Protein AF-T1C5Z5-F1 (afdb_monomer)

Radius of gyration: 18.73 Å; Cα contacts (8 Å, |Δi|>4): 364; chains: 1; bounding box: 39×45×53 Å

Organism: NCBI:txid410659

Secondary structure (DSSP, 8-state):
-HHHHHHTTPPEEE----STT-HHHHHHHHHT-HHHHHHH-S--SS-----EEEEE-TT----HHHHHHH-TTEEEEEPPPPTT--TTT-TT--SS-SS-----SHHHHHHHHHHHHHHHHHHHHH-S-EEEE-----BTTB--SSSS-HHHHHHHHHHHTT--EEEEGGG-HHHHHHHHHHTT---GGGSHHHHHTSTTHHHHHHHHHHTT-----HHHHHHHHHHH--S--

Mean predicted aligned error: 4.95 Å

InterPro domains:
  IPR041160 SLOG cluster2 [PF18163] (1-230)

pLDDT: mean 90.47, std 9.9, range [42.16, 98.12]

Solvent-accessible surface area (backbone atoms only — not comparable to full-atom values): 13328 Å² total; per-residue (Å²): 109,71,66,60,42,48,34,71,70,46,68,46,74,51,76,60,58,61,52,94,91,27,66,48,47,55,52,38,53,49,76,69,33,65,67,42,52,61,69,53,44,82,82,75,93,62,78,79,66,58,43,32,39,32,51,41,27,23,71,63,78,78,54,73,71,46,56,62,69,39,42,78,44,44,41,80,44,76,37,68,54,45,88,94,55,42,48,91,81,40,76,75,44,48,79,76,63,92,63,84,72,63,68,84,44,47,70,38,27,42,50,41,17,48,9,46,46,54,37,46,52,51,45,40,73,72,47,81,58,46,80,39,66,22,44,59,70,46,46,97,95,42,71,58,66,46,93,53,34,63,53,48,53,47,52,50,45,21,53,75,61,73,31,57,70,47,70,40,39,90,65,32,47,24,19,26,52,53,52,36,22,21,73,61,46,88,52,68,82,47,30,56,74,52,52,55,76,38,87,55,35,64,55,32,54,47,55,32,56,79,65,74,42,93,78,83,52,35,57,57,50,39,52,53,36,33,72,67,43,82,84,90,129

Nearest PDB structures (foldseek):
  8vr2-assembly1_C  TM=3.346E-01  e=1.387E+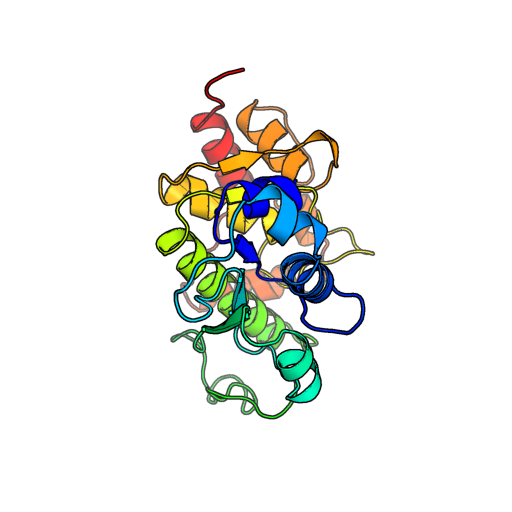00  Psychrobacter cryohalolentis K5
  3dnf-assembly1_A  TM=1.809E-01  e=6.637E-01  Aquifex aeolicus

Structure (mmCIF, N/CA/C/O backbone):
data_AF-T1C5Z5-F1
#
_entry.id   AF-T1C5Z5-F1
#
loop_
_atom_site.group_PDB
_atom_site.id
_atom_site.type_symbol
_atom_site.label_atom_id
_atom_site.label_alt_id
_atom_site.label_comp_id
_atom_site.label_asym_id
_atom_site.label_entity_id
_atom_site.label_seq_id
_atom_site.pdbx_PDB_ins_code
_atom_site.Cartn_x
_atom_site.Cartn_y
_atom_site.Cartn_z
_atom_site.occupancy
_atom_site.B_iso_or_equiv
_atom_site.auth_seq_id
_atom_site.auth_comp_id
_atom_site.auth_asym_id
_atom_site.auth_atom_id
_atom_site.pdbx_PDB_model_num
ATOM 1 N N . MET A 1 1 ? -3.197 2.356 19.291 1.00 88.44 1 MET A N 1
ATOM 2 C CA . MET A 1 1 ? -4.319 2.464 18.336 1.00 88.44 1 MET A CA 1
ATOM 3 C C . MET A 1 1 ? -5.035 1.131 18.163 1.00 88.44 1 MET A C 1
ATOM 5 O O . MET A 1 1 ? -6.141 1.025 18.664 1.00 88.44 1 MET A O 1
ATOM 9 N N . SER A 1 2 ? -4.409 0.111 17.561 1.00 90.81 2 SER A N 1
ATOM 10 C CA . SER A 1 2 ? -5.051 -1.179 17.237 1.00 90.81 2 SER A CA 1
ATOM 11 C C . SER A 1 2 ? -5.779 -1.828 18.421 1.00 90.81 2 SER A C 1
ATOM 13 O O . SER A 1 2 ? -6.918 -2.241 18.270 1.00 90.81 2 SER A O 1
ATOM 15 N N . ARG A 1 3 ? -5.185 -1.803 19.625 1.00 90.44 3 ARG A N 1
ATOM 16 C CA . ARG A 1 3 ? -5.829 -2.276 20.866 1.00 90.44 3 ARG A CA 1
ATOM 17 C C . ARG A 1 3 ? -7.180 -1.605 21.131 1.00 90.44 3 ARG A C 1
ATOM 19 O O . ARG A 1 3 ? -8.151 -2.291 21.398 1.00 90.44 3 ARG A O 1
ATOM 26 N N . TYR A 1 4 ? -7.244 -0.278 21.051 1.00 90.06 4 TYR A N 1
ATOM 27 C CA . TYR A 1 4 ? -8.475 0.465 21.330 1.00 90.06 4 TYR A CA 1
ATOM 28 C C . TYR A 1 4 ? -9.556 0.201 20.280 1.00 90.06 4 TYR A C 1
ATOM 30 O O . TYR A 1 4 ? -10.725 0.119 20.632 1.00 90.06 4 TYR A O 1
ATOM 38 N N . LEU A 1 5 ? -9.167 0.008 19.014 1.00 90.88 5 LEU A N 1
ATOM 39 C CA . LEU A 1 5 ? -10.101 -0.389 17.958 1.00 90.88 5 LEU A CA 1
ATOM 40 C C . LEU A 1 5 ? -10.684 -1.786 18.236 1.00 90.88 5 LEU A C 1
ATOM 42 O O . LEU A 1 5 ? -11.894 -1.965 18.167 1.00 90.88 5 LEU A O 1
ATOM 46 N N . LEU A 1 6 ? -9.843 -2.745 18.635 1.00 89.12 6 LEU A N 1
ATOM 47 C CA . LEU A 1 6 ? -10.283 -4.097 18.999 1.00 89.12 6 LEU A CA 1
ATOM 48 C C . LEU A 1 6 ? -11.188 -4.115 20.237 1.00 89.12 6 LEU A C 1
ATOM 50 O O . LEU A 1 6 ? -12.176 -4.848 20.265 1.00 89.12 6 LEU A O 1
ATOM 54 N N . VAL A 1 7 ? -10.880 -3.299 21.249 1.00 87.88 7 VAL A N 1
ATOM 55 C CA . VAL A 1 7 ? -11.734 -3.121 22.438 1.00 87.88 7 VAL A CA 1
ATOM 56 C C . VAL A 1 7 ? -13.088 -2.523 22.051 1.00 87.88 7 VAL A C 1
ATOM 58 O O . VAL A 1 7 ? -14.111 -2.956 22.568 1.00 87.88 7 VAL A O 1
ATOM 61 N N . ALA A 1 8 ? -13.117 -1.601 21.085 1.00 87.94 8 ALA A N 1
ATOM 62 C CA . ALA A 1 8 ? -14.349 -1.045 20.527 1.00 87.94 8 ALA A CA 1
ATOM 63 C C . ALA A 1 8 ? -15.123 -2.021 19.611 1.00 87.94 8 ALA A C 1
ATOM 65 O O . ALA A 1 8 ? -16.121 -1.628 19.014 1.00 87.94 8 ALA A O 1
ATOM 66 N N . GLY A 1 9 ? -14.671 -3.274 19.469 1.00 86.94 9 GLY A N 1
ATOM 67 C CA . GLY A 1 9 ? -15.321 -4.293 18.639 1.00 86.94 9 GLY A CA 1
ATOM 68 C C . GLY A 1 9 ? -15.092 -4.122 17.134 1.00 86.94 9 GLY A C 1
ATOM 69 O O . GLY A 1 9 ? -15.807 -4.718 16.332 1.00 86.94 9 GLY A O 1
ATOM 70 N N . ILE A 1 10 ? -14.112 -3.309 16.727 1.00 90.75 10 ILE A N 1
ATOM 71 C CA . ILE A 1 10 ? -13.798 -3.083 15.314 1.00 90.75 10 ILE A CA 1
ATOM 72 C C . ILE A 1 10 ? -12.949 -4.239 14.786 1.00 90.75 10 ILE A C 1
ATOM 74 O O . ILE A 1 10 ? -11.868 -4.519 15.306 1.00 90.75 10 ILE A O 1
ATOM 78 N N . ARG A 1 11 ? -13.408 -4.850 13.689 1.00 92.50 11 ARG A N 1
ATOM 79 C CA . ARG A 1 11 ? -12.633 -5.821 12.910 1.00 92.50 11 ARG A CA 1
ATOM 80 C C . ARG A 1 11 ? -11.505 -5.109 12.163 1.00 92.50 11 ARG A C 1
ATOM 82 O O . ARG A 1 11 ? -11.743 -4.127 11.459 1.00 92.50 11 ARG A O 1
ATOM 89 N N . LEU A 1 12 ? -10.278 -5.598 12.307 1.00 94.69 12 LEU A N 1
ATOM 90 C CA . LEU A 1 12 ? -9.100 -5.018 11.670 1.00 94.69 12 LEU A CA 1
ATOM 91 C C . LEU A 1 12 ? -8.791 -5.691 10.334 1.00 94.69 12 LEU A C 1
ATOM 93 O O . LEU A 1 12 ? -9.066 -6.870 10.131 1.00 94.69 12 LEU A O 1
ATOM 97 N N . ALA A 1 13 ? -8.141 -4.949 9.442 1.00 93.75 13 ALA A N 1
ATOM 98 C CA . ALA A 1 13 ? -7.554 -5.481 8.223 1.00 93.75 13 ALA A CA 1
ATOM 99 C C . ALA A 1 13 ? -6.106 -5.011 8.067 1.00 93.75 13 ALA A C 1
ATOM 101 O O . ALA A 1 13 ? -5.807 -3.843 8.329 1.00 93.75 13 ALA A O 1
ATOM 102 N N . TYR A 1 14 ? -5.206 -5.903 7.643 1.00 89.38 14 TYR A N 1
ATOM 103 C CA . TYR A 1 14 ? -3.785 -5.584 7.496 1.00 89.38 14 TYR A CA 1
ATOM 104 C C . TYR A 1 14 ? -3.085 -6.426 6.412 1.00 89.38 14 TYR A C 1
ATOM 106 O O . TYR A 1 14 ? -3.055 -7.654 6.484 1.00 89.38 14 TYR A O 1
ATOM 114 N N . GLY A 1 15 ? -2.489 -5.764 5.414 1.00 77.69 15 GLY A N 1
ATOM 115 C CA . GLY A 1 15 ? -1.768 -6.391 4.292 1.00 77.69 15 GLY A CA 1
ATOM 116 C C . GLY A 1 15 ? -0.245 -6.363 4.454 1.00 77.69 15 GLY A C 1
ATOM 117 O O . GLY A 1 15 ? 0.448 -5.787 3.619 1.00 77.69 15 GLY A O 1
ATOM 118 N N . GLY A 1 16 ? 0.282 -6.909 5.553 1.00 76.88 16 GLY A N 1
ATOM 119 C CA . GLY A 1 16 ? 1.725 -6.957 5.820 1.00 76.88 16 GLY A CA 1
ATOM 120 C C . GLY A 1 16 ? 2.298 -8.373 5.869 1.00 76.88 16 GLY A C 1
ATOM 121 O O . GLY A 1 16 ? 1.565 -9.355 5.920 1.00 76.88 16 GLY A O 1
ATOM 122 N N . HIS A 1 17 ? 3.630 -8.466 5.893 1.00 74.81 17 HIS A N 1
ATOM 123 C CA . HIS A 1 17 ? 4.364 -9.735 5.910 1.00 74.81 17 HIS A CA 1
ATOM 124 C C . HIS A 1 17 ? 3.982 -10.621 7.107 1.00 74.81 17 HIS A C 1
ATOM 126 O O . HIS A 1 17 ? 3.908 -10.147 8.245 1.00 74.81 17 HIS A O 1
ATOM 132 N N . LEU A 1 18 ? 3.807 -11.920 6.846 1.00 74.31 18 LEU A N 1
ATOM 133 C CA . LEU A 1 18 ? 3.441 -12.930 7.847 1.00 74.31 18 LEU A CA 1
ATOM 134 C C . LEU A 1 18 ? 4.637 -13.538 8.601 1.00 74.31 18 LEU A C 1
ATOM 136 O O . LEU A 1 18 ? 4.455 -14.386 9.470 1.00 74.31 18 LEU A O 1
ATOM 140 N N . THR A 1 19 ? 5.861 -13.109 8.289 1.00 66.12 19 T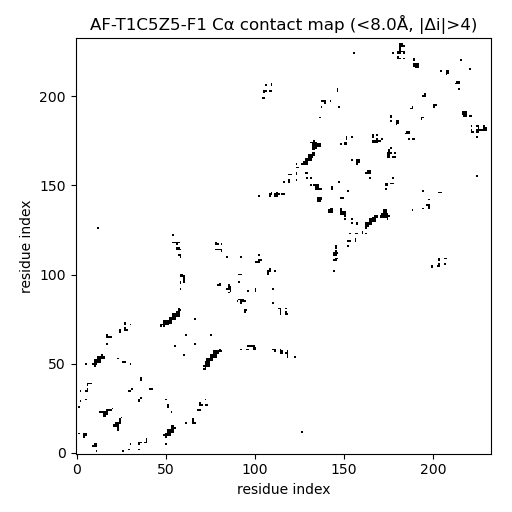HR A N 1
ATOM 141 C CA . THR A 1 19 ? 7.091 -13.671 8.858 1.00 66.12 19 THR A CA 1
ATOM 142 C C . THR A 1 19 ? 7.242 -13.387 10.354 1.00 66.12 19 THR A C 1
ATOM 144 O O . THR A 1 19 ? 6.665 -12.446 10.909 1.00 66.12 19 THR A O 1
ATOM 147 N N . ALA A 1 20 ? 8.072 -14.190 11.030 1.00 61.03 20 ALA A N 1
ATOM 148 C CA . ALA A 1 20 ? 8.396 -14.007 12.442 1.00 61.03 20 ALA A CA 1
ATOM 149 C C . ALA A 1 20 ? 8.890 -12.577 12.745 1.00 61.03 20 ALA A C 1
ATOM 151 O O . ALA A 1 20 ? 9.859 -12.105 12.161 1.00 61.03 20 ALA A O 1
ATOM 152 N N . GLY A 1 21 ? 8.223 -11.894 13.683 1.00 65.75 21 GLY A N 1
ATOM 153 C CA . GLY A 1 21 ? 8.531 -10.507 14.057 1.00 65.75 21 GLY A CA 1
ATOM 154 C C . GLY A 1 21 ? 7.777 -9.443 13.249 1.00 65.75 21 GLY A C 1
ATOM 155 O O . GLY A 1 21 ? 7.803 -8.269 13.632 1.00 65.75 21 GLY A O 1
ATOM 156 N N . GLY A 1 22 ? 7.062 -9.851 12.194 1.00 80.81 22 GLY A N 1
ATOM 157 C CA . GLY A 1 22 ? 6.173 -8.999 11.412 1.00 80.81 22 GLY A CA 1
ATOM 158 C C . GLY A 1 22 ? 5.016 -8.431 12.235 1.00 80.81 22 GLY A C 1
ATOM 159 O O . GLY A 1 22 ? 4.586 -8.994 13.245 1.00 80.81 22 GLY A O 1
ATOM 160 N N . TYR A 1 23 ? 4.495 -7.284 11.800 1.00 85.69 23 TYR A N 1
ATOM 161 C CA . TYR A 1 23 ? 3.409 -6.608 12.508 1.00 85.69 23 TYR A CA 1
ATOM 162 C C . TYR A 1 23 ? 2.094 -7.404 12.467 1.00 85.69 23 TYR A C 1
ATOM 164 O O . TYR A 1 23 ? 1.335 -7.344 13.429 1.00 85.69 23 TYR A O 1
ATOM 172 N N . THR A 1 24 ? 1.857 -8.210 11.422 1.00 88.38 24 THR A N 1
ATOM 173 C CA . THR A 1 24 ? 0.667 -9.073 11.328 1.00 88.38 24 THR A CA 1
ATOM 174 C C . THR A 1 24 ? 0.590 -10.060 12.492 1.00 88.38 24 THR A C 1
ATOM 176 O O . THR A 1 24 ? -0.462 -10.195 13.109 1.00 88.38 24 THR A O 1
ATOM 179 N N . LEU A 1 25 ? 1.717 -10.676 12.867 1.00 88.12 25 LEU A N 1
ATOM 180 C CA . LEU A 1 25 ? 1.774 -11.549 14.042 1.00 88.12 25 LEU A CA 1
ATOM 181 C C . LEU A 1 25 ? 1.530 -10.778 15.338 1.00 88.12 25 LEU A C 1
ATOM 183 O O . LEU A 1 25 ? 0.791 -11.254 16.184 1.00 88.12 25 LEU A O 1
ATOM 187 N N . ARG A 1 26 ? 2.066 -9.558 15.476 1.00 90.06 26 ARG A N 1
ATOM 188 C CA . ARG A 1 26 ? 1.799 -8.722 16.661 1.00 90.06 26 ARG A CA 1
ATOM 189 C C . ARG A 1 26 ? 0.319 -8.363 16.794 1.00 90.06 26 ARG A C 1
ATOM 191 O O . ARG A 1 26 ? -0.174 -8.258 17.911 1.00 90.06 26 ARG A O 1
ATOM 198 N N . LEU A 1 27 ? -0.381 -8.155 15.677 1.00 91.31 27 LEU A N 1
ATOM 199 C CA . LEU A 1 27 ? -1.832 -7.961 15.680 1.00 91.31 27 LEU A CA 1
ATOM 200 C C . LEU A 1 27 ? -2.560 -9.249 16.069 1.00 91.31 27 LEU A C 1
ATOM 202 O O . LEU A 1 27 ? -3.460 -9.184 16.895 1.00 91.31 27 LEU A O 1
ATOM 206 N N . ALA A 1 28 ? -2.150 -10.400 15.531 1.00 91.06 28 ALA A N 1
ATOM 207 C CA . ALA A 1 28 ? -2.721 -11.695 15.895 1.00 91.06 28 ALA A CA 1
ATOM 208 C C . ALA A 1 28 ? -2.518 -12.027 17.387 1.00 91.06 28 ALA A C 1
ATOM 210 O O . ALA A 1 28 ? -3.449 -12.484 18.044 1.00 91.06 28 ALA A O 1
ATOM 211 N N . ASP A 1 29 ? -1.337 -11.739 17.938 1.00 89.81 29 ASP A N 1
ATOM 212 C CA . ASP A 1 29 ? -1.039 -11.892 19.365 1.00 89.81 29 ASP A CA 1
ATOM 213 C C . ASP A 1 29 ? -1.910 -10.953 20.214 1.00 89.81 29 ASP A C 1
ATOM 215 O O . ASP A 1 29 ? -2.418 -11.353 21.259 1.00 89.81 29 ASP A O 1
ATOM 219 N N . LEU A 1 30 ? -2.145 -9.722 19.743 1.00 90.31 30 LEU A N 1
ATOM 220 C CA . LEU A 1 30 ? -2.994 -8.745 20.427 1.00 90.31 30 LEU A CA 1
ATOM 221 C C . LEU A 1 30 ? -4.464 -9.187 20.514 1.00 90.31 30 LEU A C 1
ATOM 223 O O . LEU A 1 30 ? -5.124 -8.840 21.487 1.00 90.31 30 LEU A O 1
ATOM 227 N N . LEU A 1 31 ? -4.974 -9.957 19.546 1.00 88.06 31 LEU A N 1
ATOM 228 C CA . LEU A 1 31 ? -6.333 -10.523 19.612 1.00 88.06 31 LEU A CA 1
ATOM 229 C C . LEU A 1 31 ? -6.508 -11.504 20.776 1.00 88.06 31 LEU A C 1
ATOM 231 O O . LEU A 1 31 ? -7.623 -11.709 21.234 1.00 88.06 31 LEU A O 1
ATOM 235 N N . ARG A 1 32 ? -5.412 -12.119 21.233 1.00 84.44 32 ARG A N 1
ATOM 236 C CA . ARG A 1 32 ? -5.397 -13.106 22.321 1.00 84.44 32 ARG A CA 1
ATOM 237 C C . ARG A 1 32 ? -4.903 -12.513 23.641 1.00 84.44 32 ARG A C 1
ATOM 239 O O . ARG A 1 32 ? -4.676 -13.252 24.594 1.00 84.44 32 ARG A O 1
ATOM 246 N N . ASP A 1 33 ? -4.670 -11.201 23.682 1.00 86.50 33 ASP A N 1
ATOM 247 C CA . ASP A 1 33 ? -4.273 -10.487 24.893 1.00 86.50 33 ASP A CA 1
ATOM 248 C C . ASP A 1 33 ? -5.480 -10.454 25.854 1.00 86.50 33 ASP A C 1
ATOM 250 O O . ASP A 1 33 ? -6.492 -9.829 25.518 1.00 86.50 33 ASP A O 1
ATOM 254 N N . PRO A 1 34 ? -5.401 -11.070 27.052 1.00 80.88 34 PRO A N 1
ATOM 255 C CA . PRO A 1 34 ? -6.519 -11.112 27.998 1.00 80.88 34 PRO A CA 1
ATOM 256 C C . PRO A 1 34 ? -7.028 -9.724 28.398 1.00 80.88 34 PRO A C 1
ATOM 258 O O . PRO A 1 34 ? -8.186 -9.570 28.776 1.00 80.88 34 PRO A O 1
ATOM 261 N N . ILE A 1 35 ? -6.183 -8.690 28.290 1.00 82.69 35 ILE A N 1
ATOM 262 C CA . ILE A 1 35 ? -6.583 -7.303 28.545 1.00 82.69 35 ILE A CA 1
ATOM 263 C C . ILE A 1 35 ? -7.601 -6.834 27.499 1.00 82.69 35 ILE A C 1
ATOM 265 O O . ILE A 1 35 ? -8.520 -6.091 27.836 1.00 82.69 35 ILE A O 1
ATOM 269 N N . VAL A 1 36 ? -7.461 -7.245 26.234 1.00 80.62 36 VAL A N 1
ATOM 270 C CA . VAL A 1 36 ? -8.417 -6.888 25.174 1.00 80.62 36 VAL A CA 1
ATOM 271 C C . VAL A 1 36 ? -9.776 -7.524 25.450 1.00 80.62 36 VAL A C 1
ATOM 273 O O . VAL A 1 36 ? -10.785 -6.824 25.378 1.00 80.62 36 VAL A O 1
ATOM 276 N N . GLU A 1 37 ? -9.799 -8.801 25.837 1.00 75.81 37 GLU A N 1
ATOM 277 C CA . GLU A 1 37 ? -11.030 -9.499 26.228 1.00 75.81 37 GLU A CA 1
ATOM 278 C C . GLU A 1 37 ? -11.670 -8.861 27.467 1.00 75.81 37 GLU A C 1
ATOM 280 O O . GLU A 1 37 ? -12.852 -8.525 27.452 1.00 75.81 37 GLU A O 1
ATOM 285 N N . GLN A 1 38 ? -10.883 -8.607 28.516 1.00 79.12 38 GLN A N 1
ATOM 286 C CA . GLN A 1 38 ? -11.367 -7.990 29.751 1.00 79.12 38 GLN A CA 1
ATOM 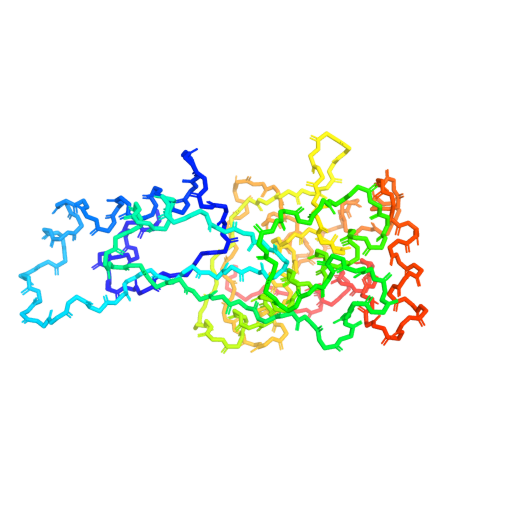287 C C . GLN A 1 38 ? -11.984 -6.605 29.506 1.00 79.12 38 GLN A C 1
ATOM 289 O O . GLN A 1 38 ? -13.027 -6.283 30.074 1.00 79.12 38 GLN A O 1
ATOM 294 N N . LEU A 1 39 ? -11.348 -5.778 28.670 1.00 82.38 39 LEU A N 1
ATOM 295 C CA . LEU A 1 39 ? -11.822 -4.425 28.369 1.00 82.38 39 LEU A CA 1
ATOM 296 C C . LEU A 1 39 ? -13.061 -4.403 27.464 1.00 82.38 39 LEU A C 1
ATOM 298 O O . LEU A 1 39 ? -13.801 -3.422 27.500 1.00 82.38 39 LEU A O 1
ATOM 302 N N . ARG A 1 40 ? -13.305 -5.455 26.671 1.00 75.75 40 ARG A N 1
ATOM 303 C CA . ARG A 1 40 ? -14.505 -5.574 25.826 1.00 75.75 40 ARG A CA 1
ATOM 304 C C . ARG A 1 40 ? -15.773 -5.866 26.646 1.00 75.75 40 ARG A C 1
ATOM 306 O O . ARG A 1 40 ? -16.876 -5.587 26.180 1.00 75.75 40 ARG A O 1
ATOM 313 N N . GLY A 1 41 ? -15.631 -6.376 27.871 1.00 67.62 41 GLY A N 1
ATOM 314 C CA . GLY A 1 41 ? -16.746 -6.889 28.673 1.00 67.62 41 GLY A CA 1
ATOM 315 C C . GLY A 1 41 ? -17.029 -8.368 28.382 1.00 67.62 41 GLY A C 1
ATOM 316 O O . GLY A 1 41 ? -16.286 -8.994 27.634 1.00 67.62 41 GLY A O 1
ATOM 317 N N . ALA A 1 42 ? -18.058 -8.937 29.030 1.00 56.59 42 ALA A N 1
ATOM 318 C CA . ALA A 1 42 ? -18.327 -10.383 29.095 1.00 56.59 42 ALA A CA 1
ATOM 319 C C . ALA A 1 42 ? -18.076 -11.137 27.767 1.00 56.59 42 ALA A C 1
ATOM 321 O O . ALA A 1 42 ? -18.454 -10.634 26.706 1.00 56.59 42 ALA A O 1
ATOM 322 N N . PRO A 1 43 ? -17.478 -12.345 27.818 1.00 55.34 43 PRO A N 1
ATOM 323 C CA . PRO A 1 43 ? -17.105 -13.090 26.621 1.00 55.34 43 PRO A CA 1
ATOM 324 C C . PRO A 1 43 ? -18.322 -13.302 25.721 1.00 55.34 43 PRO A C 1
ATOM 326 O O . PRO A 1 43 ? -19.383 -13.726 26.186 1.00 55.34 43 PRO A O 1
ATOM 329 N N . SER A 1 44 ? -18.168 -13.001 24.429 1.00 52.81 44 SER A N 1
ATOM 330 C CA . SER A 1 44 ? -19.203 -13.296 23.441 1.00 52.81 44 SER A CA 1
ATOM 331 C C . SER A 1 44 ? -19.460 -14.810 23.438 1.00 52.81 44 SER A C 1
ATOM 333 O O . SER A 1 44 ? -18.518 -15.574 23.232 1.00 52.81 44 SER A O 1
ATOM 335 N N . PRO A 1 45 ? -20.704 -15.276 23.657 1.00 50.19 45 PRO A N 1
ATOM 336 C CA . PRO A 1 45 ? -21.035 -16.702 23.648 1.00 50.19 45 PRO A CA 1
ATOM 337 C C . PRO A 1 45 ? -21.071 -17.311 22.233 1.00 50.19 45 PRO A C 1
ATOM 339 O O . PRO A 1 45 ? -21.345 -18.501 22.088 1.00 50.19 45 PRO A O 1
ATOM 342 N N . TYR A 1 46 ? -20.823 -16.517 21.187 1.00 48.66 46 TYR A N 1
ATOM 343 C CA . TYR A 1 46 ? -20.824 -16.971 19.798 1.00 48.66 46 TYR A CA 1
ATOM 344 C C . TYR A 1 46 ? -19.429 -17.401 19.334 1.00 48.66 46 TYR A C 1
ATOM 346 O O . TYR A 1 46 ? -18.418 -16.862 19.778 1.00 48.66 46 TYR A O 1
ATOM 354 N N . GLN A 1 47 ? -19.405 -18.380 18.421 1.00 54.03 47 GLN A N 1
ATOM 355 C CA . GLN A 1 47 ? -18.217 -18.853 17.703 1.00 54.03 47 GLN A CA 1
ATOM 356 C C . GLN A 1 47 ? -17.281 -17.699 17.332 1.00 54.03 47 GLN A C 1
ATOM 358 O O . GLN A 1 47 ? -17.740 -16.652 16.881 1.00 54.03 47 GLN A O 1
ATOM 363 N N . ALA A 1 48 ? -15.978 -17.929 17.499 1.00 61.28 48 ALA A N 1
ATOM 364 C CA . ALA A 1 48 ? -14.908 -16.999 17.169 1.00 61.28 48 ALA A CA 1
ATOM 365 C C . ALA A 1 48 ? -15.036 -16.492 15.719 1.00 61.28 48 ALA A C 1
ATOM 367 O O . ALA A 1 48 ? -14.579 -17.139 14.780 1.00 61.28 48 ALA A O 1
ATOM 368 N N . THR A 1 49 ? -15.686 -15.345 15.525 1.00 72.44 49 THR A N 1
ATOM 369 C CA . THR A 1 49 ? -15.709 -14.653 14.236 1.00 72.44 49 THR A CA 1
ATOM 370 C C . THR A 1 49 ? -14.340 -14.018 14.006 1.00 72.44 49 THR A C 1
ATOM 372 O O . THR A 1 49 ? -13.848 -13.363 14.926 1.00 72.44 49 THR A O 1
ATOM 375 N N . PRO A 1 50 ? -13.725 -14.148 12.817 1.00 82.31 50 PRO A N 1
ATOM 376 C CA . PRO A 1 50 ? -12.416 -13.560 12.550 1.00 82.31 50 PRO A CA 1
ATOM 377 C C . PRO A 1 50 ? -12.395 -12.046 12.803 1.00 82.31 50 PRO A C 1
ATOM 379 O O . PRO A 1 50 ? -13.121 -11.281 12.165 1.00 82.31 50 PRO A O 1
ATOM 382 N N . GLU A 1 51 ? -11.536 -11.604 13.718 1.00 90.19 51 GLU A N 1
ATOM 383 C CA . GLU A 1 51 ? -11.406 -10.206 14.151 1.00 90.19 51 GLU A CA 1
ATOM 384 C C . GLU A 1 51 ? -10.307 -9.452 13.398 1.00 90.19 51 GLU A C 1
ATOM 386 O O . GLU A 1 51 ? -10.273 -8.219 13.396 1.00 90.19 51 GLU A O 1
ATOM 391 N N . LEU A 1 52 ? -9.425 -10.189 12.726 1.00 93.38 52 LEU A N 1
ATOM 392 C CA . LEU A 1 52 ? -8.417 -9.658 11.823 1.00 93.38 52 LEU A CA 1
ATOM 393 C C . LEU A 1 52 ? -8.552 -10.325 10.459 1.00 93.38 52 LEU A C 1
ATOM 395 O O . LEU A 1 52 ? -8.693 -11.538 10.358 1.00 93.38 52 LEU A O 1
ATOM 399 N N . VAL A 1 53 ? -8.455 -9.526 9.406 1.00 94.62 53 VAL A N 1
ATOM 400 C CA . VAL A 1 53 ? -8.319 -9.994 8.029 1.00 94.62 53 VAL A CA 1
ATOM 401 C C . VAL A 1 53 ? -6.932 -9.635 7.535 1.00 94.62 53 VAL A C 1
ATOM 403 O O . VAL A 1 53 ? -6.524 -8.473 7.594 1.00 94.62 53 VAL A O 1
ATOM 406 N N . THR A 1 54 ? -6.197 -10.607 7.015 1.00 93.50 54 THR A N 1
ATOM 407 C CA . THR A 1 54 ? -4.948 -10.355 6.308 1.00 93.50 54 THR A CA 1
ATOM 408 C C . THR A 1 54 ? -5.093 -10.716 4.841 1.00 93.50 54 THR A C 1
ATOM 410 O O . THR A 1 54 ? -5.611 -11.775 4.498 1.00 93.50 54 THR A O 1
ATOM 413 N N . TYR A 1 55 ? -4.677 -9.799 3.971 1.00 94.06 55 TYR A N 1
ATOM 414 C CA . TYR A 1 55 ? -4.744 -9.985 2.527 1.00 94.06 55 TYR A CA 1
ATOM 415 C C . TYR A 1 55 ? -3.360 -10.357 2.021 1.00 94.06 55 TYR A C 1
ATOM 417 O O . TYR A 1 55 ? -2.407 -9.600 2.225 1.00 94.06 55 TYR A O 1
ATOM 425 N N . LEU A 1 56 ? -3.259 -11.501 1.353 1.00 93.19 56 LEU A N 1
ATOM 426 C CA . LEU A 1 56 ? -2.026 -11.967 0.735 1.00 93.19 56 LEU A CA 1
ATOM 427 C C . LEU A 1 56 ? -2.095 -11.653 -0.758 1.00 93.19 56 LEU A C 1
ATOM 429 O O . LEU A 1 56 ? -2.943 -12.221 -1.451 1.00 93.19 56 LEU A O 1
ATOM 433 N N . PRO A 1 57 ? -1.250 -10.742 -1.262 1.00 94.88 57 PRO A N 1
ATOM 434 C CA . PRO A 1 57 ? -1.179 -10.468 -2.687 1.00 94.88 57 PRO A CA 1
ATOM 435 C C . PRO A 1 57 ? -0.556 -11.663 -3.408 1.00 94.88 57 PRO A C 1
ATOM 437 O O . PRO A 1 57 ? 0.417 -12.228 -2.922 1.00 94.88 57 PRO A O 1
ATOM 440 N N . TRP A 1 58 ? -1.022 -12.002 -4.604 1.00 95.94 58 TRP A N 1
ATOM 441 C CA . TRP A 1 58 ? -0.196 -12.795 -5.516 1.00 95.94 58 TRP A CA 1
ATOM 442 C C . TRP A 1 58 ? 1.073 -11.985 -5.893 1.00 95.94 58 TRP A C 1
ATOM 444 O O . TRP A 1 58 ? 0.981 -10.760 -5.987 1.00 95.94 58 TRP A O 1
ATOM 454 N N . PRO A 1 59 ? 2.265 -12.582 -6.089 1.00 94.56 59 PRO A N 1
ATOM 455 C CA . PRO A 1 59 ? 2.627 -13.991 -5.925 1.00 94.56 59 PRO A CA 1
ATOM 456 C C . PRO A 1 59 ? 3.186 -14.318 -4.522 1.00 94.56 59 PRO A C 1
ATOM 458 O O . PRO A 1 59 ? 3.990 -15.236 -4.378 1.00 94.56 59 PRO A O 1
ATOM 461 N N . MET A 1 60 ? 2.828 -13.556 -3.479 1.00 91.19 60 MET A N 1
ATOM 462 C CA . MET A 1 60 ? 3.354 -13.772 -2.128 1.00 91.19 60 MET A CA 1
ATOM 463 C C . MET A 1 60 ? 2.954 -15.144 -1.593 1.00 91.19 60 MET A C 1
ATOM 465 O O . MET A 1 60 ? 1.773 -15.481 -1.509 1.00 91.19 60 MET A O 1
ATOM 469 N N . LEU A 1 61 ? 3.961 -15.893 -1.151 1.00 88.19 61 LEU A N 1
ATOM 470 C CA . LEU A 1 61 ? 3.765 -17.138 -0.431 1.00 88.19 61 LEU A CA 1
ATOM 471 C C . LEU A 1 61 ? 3.644 -16.890 1.066 1.00 88.19 61 LEU A C 1
ATOM 473 O O . LEU A 1 61 ? 4.276 -15.999 1.636 1.00 88.19 61 LEU A O 1
ATOM 477 N N . ALA A 1 62 ? 2.871 -17.751 1.708 1.00 84.81 62 ALA A N 1
ATOM 478 C CA . ALA A 1 62 ? 2.863 -17.896 3.147 1.00 84.81 62 ALA A CA 1
ATOM 479 C C . ALA A 1 62 ? 3.139 -19.352 3.488 1.00 84.81 62 ALA A C 1
ATOM 481 O O . ALA A 1 62 ? 2.570 -20.267 2.890 1.00 84.81 62 ALA A O 1
ATOM 482 N N . SER A 1 63 ? 4.062 -19.570 4.423 1.00 85.75 63 SER A N 1
ATOM 483 C CA . SER A 1 63 ? 4.329 -20.91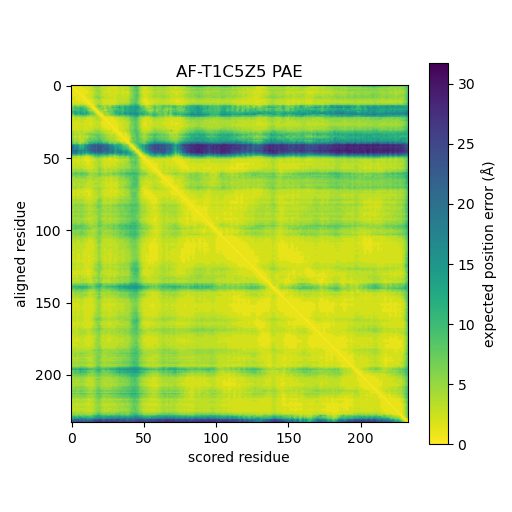9 4.893 1.00 85.75 63 SER A CA 1
ATOM 484 C C . SER A 1 63 ? 3.169 -21.387 5.773 1.00 85.75 63 SER A C 1
ATOM 486 O O . SER A 1 63 ? 2.617 -20.611 6.557 1.00 85.75 63 SER A O 1
ATOM 488 N N . VAL A 1 64 ? 2.862 -22.687 5.724 1.00 86.31 64 VAL A N 1
ATOM 489 C CA . VAL A 1 64 ? 1.876 -23.314 6.626 1.00 86.31 64 VAL A CA 1
ATOM 490 C C . VAL A 1 64 ? 2.191 -22.986 8.089 1.00 86.31 64 VAL A C 1
ATOM 492 O O . VAL A 1 64 ? 1.293 -22.755 8.896 1.00 86.31 64 VAL A O 1
ATOM 495 N N . ARG A 1 65 ? 3.484 -22.917 8.431 1.00 86.56 65 ARG A N 1
ATOM 496 C CA . ARG A 1 65 ? 3.954 -22.553 9.768 1.00 86.56 65 ARG A CA 1
ATOM 497 C C . ARG A 1 65 ? 3.582 -21.118 10.142 1.00 86.56 65 ARG A C 1
ATOM 499 O O . ARG A 1 65 ? 3.174 -20.897 11.278 1.00 86.56 65 ARG A O 1
ATOM 506 N N . ASP A 1 66 ? 3.758 -20.156 9.243 1.00 86.44 66 ASP A N 1
ATOM 507 C CA . ASP A 1 66 ? 3.449 -18.752 9.526 1.00 86.44 66 ASP A CA 1
ATOM 508 C C . ASP A 1 66 ? 1.940 -18.529 9.647 1.00 86.44 66 ASP A C 1
ATOM 510 O O . ASP A 1 66 ? 1.499 -17.853 10.575 1.00 86.44 66 ASP A O 1
ATOM 514 N N . GLU A 1 67 ? 1.139 -19.172 8.796 1.00 88.31 67 GLU A N 1
ATOM 515 C CA . GLU A 1 67 ? -0.324 -19.105 8.887 1.00 88.31 67 GLU A CA 1
ATOM 516 C C . GLU A 1 67 ? -0.860 -19.755 10.162 1.00 88.31 67 GLU A C 1
ATOM 518 O O . GLU A 1 67 ? -1.685 -19.161 10.855 1.00 88.31 67 GLU A O 1
ATOM 523 N N . ALA A 1 68 ? -0.339 -20.924 10.546 1.00 87.81 68 ALA A N 1
ATOM 524 C CA . ALA A 1 68 ? -0.755 -21.600 11.773 1.00 87.81 68 ALA A CA 1
ATOM 525 C C . ALA A 1 68 ? -0.545 -20.733 13.031 1.00 87.81 68 ALA A C 1
ATOM 527 O O . ALA A 1 68 ? -1.287 -20.856 14.006 1.00 87.81 68 ALA A O 1
ATOM 528 N N . ARG A 1 69 ? 0.435 -19.818 13.019 1.00 88.88 69 ARG A N 1
ATOM 529 C CA . ARG A 1 69 ? 0.695 -18.901 14.142 1.00 88.88 69 ARG A CA 1
ATOM 530 C C . ARG A 1 69 ? -0.365 -17.811 14.288 1.00 88.88 69 ARG A C 1
ATOM 532 O O . ARG A 1 69 ? -0.549 -17.323 15.404 1.00 88.88 69 ARG A O 1
ATOM 539 N N . LEU A 1 70 ? -1.072 -17.451 13.215 1.00 89.31 70 LEU A N 1
ATOM 540 C CA . LEU A 1 70 ? -2.115 -16.416 13.229 1.00 89.31 70 LEU A CA 1
ATOM 541 C C . LEU A 1 70 ? -3.351 -16.845 14.027 1.00 89.31 70 LEU A C 1
ATOM 543 O O . LEU A 1 70 ? -3.965 -16.023 14.708 1.00 89.31 70 LEU A O 1
ATOM 547 N N . GLY A 1 71 ? -3.629 -18.150 14.07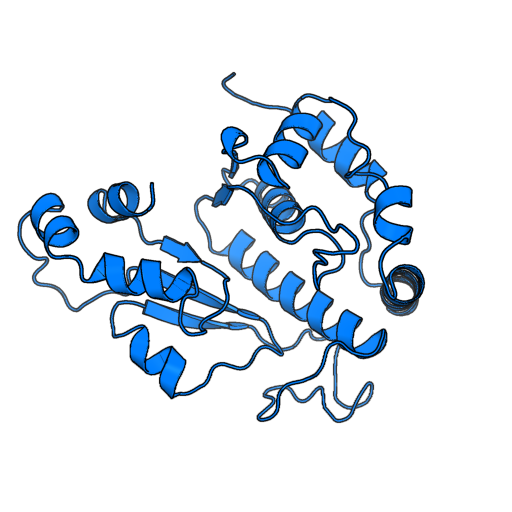0 1.00 88.88 71 GLY A N 1
ATOM 548 C CA . GLY A 1 71 ? -4.706 -18.746 14.860 1.00 88.88 71 GLY A CA 1
ATOM 549 C C . GLY A 1 71 ? -6.115 -18.369 14.387 1.00 88.88 71 GLY A C 1
ATOM 550 O O . GLY A 1 71 ? -6.280 -17.704 13.369 1.00 88.88 71 GLY A O 1
ATOM 551 N N . PRO A 1 72 ? -7.153 -18.802 15.122 1.00 88.94 72 PRO A N 1
ATOM 552 C CA . PRO A 1 72 ? -8.516 -18.888 14.591 1.00 88.94 72 PRO A CA 1
ATOM 553 C C . PRO A 1 72 ? -9.232 -17.539 14.439 1.00 88.94 72 PRO A C 1
ATOM 555 O O . PRO A 1 72 ? -10.255 -17.467 13.772 1.00 88.94 72 PRO A O 1
ATOM 558 N N . LEU A 1 73 ? -8.712 -16.471 15.052 1.00 90.19 73 LEU A N 1
ATOM 559 C CA . LEU A 1 73 ? -9.294 -15.125 14.974 1.00 90.19 73 LEU A CA 1
ATOM 560 C C . LEU A 1 73 ? -8.794 -14.325 13.761 1.00 90.19 73 LEU A C 1
ATOM 562 O O . LEU A 1 73 ? -9.123 -13.144 13.633 1.00 90.19 73 LEU A O 1
ATOM 566 N N . VAL A 1 74 ? -7.993 -14.942 12.888 1.00 92.44 74 VAL A N 1
ATOM 567 C CA . VAL A 1 74 ? -7.407 -14.293 11.715 1.00 92.44 74 VAL A CA 1
ATOM 568 C C . VAL A 1 74 ? -7.858 -15.000 10.442 1.00 92.44 74 VAL A C 1
ATOM 570 O O . VAL A 1 74 ? -7.538 -16.165 10.229 1.00 92.44 74 VAL A O 1
ATOM 573 N N . ASP A 1 75 ? -8.540 -14.263 9.570 1.00 92.94 75 ASP A N 1
ATOM 574 C CA . ASP A 1 75 ? -8.846 -14.695 8.207 1.00 92.94 75 ASP A CA 1
ATOM 575 C C . ASP A 1 75 ? -7.688 -14.352 7.273 1.00 92.94 75 ASP A C 1
ATOM 577 O O . ASP A 1 75 ? -7.249 -13.201 7.208 1.00 92.94 75 ASP A O 1
ATOM 581 N N . VAL A 1 76 ? -7.231 -15.338 6.503 1.00 92.94 76 VAL A N 1
ATOM 582 C CA . VAL A 1 76 ? -6.183 -15.174 5.489 1.00 92.94 76 VAL A CA 1
ATOM 583 C C . VAL A 1 76 ? -6.824 -15.188 4.103 1.00 92.94 76 VAL A C 1
ATOM 585 O O . VAL A 1 76 ? -7.153 -16.243 3.563 1.00 92.94 76 VAL A O 1
ATOM 588 N N . LEU A 1 77 ? -6.992 -14.008 3.507 1.00 93.75 77 LEU A N 1
ATOM 589 C CA . LEU A 1 77 ? -7.575 -13.843 2.178 1.00 93.75 77 LEU A CA 1
ATOM 590 C C . LEU A 1 77 ? -6.476 -13.766 1.122 1.00 93.75 77 LEU A C 1
ATOM 592 O O . LEU A 1 77 ? -5.773 -12.763 0.997 1.00 93.75 77 LEU A O 1
ATOM 596 N N . ARG A 1 78 ? -6.344 -14.824 0.327 1.00 93.75 78 ARG A N 1
ATOM 597 C CA . ARG A 1 78 ? -5.457 -14.837 -0.840 1.00 93.75 78 ARG A CA 1
ATOM 598 C C . ARG A 1 78 ? -6.113 -14.067 -1.983 1.00 93.75 78 ARG A C 1
ATOM 600 O O . ARG A 1 78 ? -7.312 -14.207 -2.220 1.00 93.75 78 ARG A O 1
ATOM 607 N N . CYS A 1 79 ? -5.342 -13.202 -2.629 1.00 94.88 79 CYS A N 1
ATOM 608 C CA . CYS A 1 79 ? -5.767 -12.467 -3.814 1.00 94.88 79 CYS A CA 1
ATOM 609 C C . CYS A 1 79 ? -5.277 -13.192 -5.062 1.00 94.88 79 CYS A C 1
ATOM 611 O O . CYS A 1 79 ? -4.150 -13.688 -5.083 1.00 94.88 79 CYS A O 1
ATOM 613 N N . ASP A 1 80 ? -6.119 -13.223 -6.088 1.00 95.00 80 ASP A N 1
ATOM 614 C CA . ASP A 1 80 ? -5.822 -13.932 -7.325 1.00 95.00 80 ASP A CA 1
ATOM 615 C C . ASP A 1 80 ? -4.705 -13.252 -8.124 1.00 95.00 80 ASP A C 1
ATOM 617 O O . ASP A 1 80 ? -4.438 -12.049 -7.992 1.00 95.00 80 ASP A O 1
ATOM 621 N N . ARG A 1 81 ? -4.062 -14.040 -8.989 1.00 96.94 81 ARG A N 1
ATOM 622 C CA . ARG A 1 81 ? -3.139 -13.531 -10.003 1.00 96.94 81 ARG A CA 1
ATOM 623 C C . ARG A 1 81 ? -3.862 -12.495 -10.883 1.00 96.94 81 ARG A C 1
ATOM 625 O O . ARG A 1 81 ? -4.973 -12.776 -11.337 1.00 96.94 81 ARG A O 1
ATOM 632 N N . PRO A 1 82 ? -3.252 -11.329 -11.171 1.00 97.12 82 PRO A N 1
ATOM 633 C CA . PRO A 1 82 ? -3.805 -10.368 -12.123 1.00 97.12 82 PRO A CA 1
ATOM 634 C C . PRO A 1 82 ? -4.087 -11.015 -13.485 1.00 97.12 82 PRO A C 1
ATOM 636 O O . PRO A 1 82 ? -3.299 -11.827 -13.965 1.00 97.12 82 PRO A O 1
ATOM 639 N N . THR A 1 83 ? -5.200 -10.650 -14.122 1.00 94.62 83 THR A N 1
ATOM 640 C CA . THR A 1 83 ? -5.642 -11.260 -15.390 1.00 94.62 83 THR A CA 1
ATOM 641 C C . THR A 1 83 ? -4.722 -10.952 -16.571 1.00 94.62 83 THR A C 1
ATOM 643 O O . THR A 1 83 ? -4.732 -11.682 -17.554 1.00 94.62 83 THR A O 1
ATOM 646 N N . ASP A 1 84 ? -3.923 -9.888 -16.471 1.00 94.19 84 ASP A N 1
ATOM 647 C CA . ASP A 1 84 ? -2.916 -9.468 -17.449 1.00 94.19 84 ASP A CA 1
ATOM 648 C C . ASP A 1 84 ? -1.559 -10.175 -17.280 1.00 94.19 84 ASP A C 1
ATOM 650 O O . ASP A 1 84 ? -0.569 -9.787 -17.906 1.00 94.19 84 ASP A O 1
ATOM 654 N N . ILE A 1 85 ? -1.494 -11.191 -16.416 1.00 96.25 85 ILE A N 1
ATOM 655 C CA . ILE A 1 85 ? -0.285 -11.954 -16.125 1.00 96.25 85 ILE A CA 1
ATOM 656 C C . ILE A 1 85 ? -0.571 -13.443 -16.255 1.00 96.25 85 ILE A C 1
ATOM 658 O O . ILE A 1 85 ? -1.500 -13.962 -15.637 1.00 96.25 85 ILE A O 1
ATOM 662 N N . ASP A 1 86 ? 0.284 -14.136 -17.004 1.00 96.56 86 ASP A N 1
ATOM 663 C CA . ASP A 1 86 ? 0.256 -15.585 -17.133 1.00 96.56 86 ASP A CA 1
ATOM 664 C C . ASP A 1 86 ? 1.639 -16.188 -17.434 1.00 96.56 86 ASP A C 1
ATOM 666 O O . ASP A 1 86 ? 2.653 -15.491 -17.537 1.00 96.56 86 ASP A O 1
ATOM 670 N N . GLU A 1 87 ? 1.659 -17.511 -17.564 1.00 97.12 87 GLU A N 1
ATOM 671 C CA . GLU A 1 87 ? 2.829 -18.341 -17.824 1.00 97.12 87 GLU A CA 1
ATOM 672 C C . GLU A 1 87 ? 3.488 -18.059 -19.186 1.00 97.12 87 GLU A C 1
ATOM 674 O O . GLU A 1 87 ? 4.641 -18.438 -19.394 1.00 97.12 87 GLU A O 1
ATOM 679 N N . SER A 1 88 ? 2.792 -17.388 -20.116 1.00 96.50 88 SER A N 1
ATOM 680 C CA . SER A 1 88 ? 3.378 -16.983 -21.401 1.00 96.50 88 SER A CA 1
ATOM 681 C C . SER A 1 88 ? 4.394 -15.849 -21.243 1.00 96.50 88 SER A C 1
ATOM 683 O O . SER A 1 88 ? 5.277 -15.695 -22.087 1.00 96.50 88 SER A O 1
ATOM 685 N N . LEU A 1 89 ? 4.292 -15.070 -20.159 1.00 95.56 89 LEU A N 1
ATOM 686 C CA . LEU A 1 89 ? 5.234 -13.999 -19.835 1.00 95.56 89 LEU A CA 1
ATOM 687 C C . LEU A 1 89 ? 6.476 -14.529 -19.112 1.00 95.56 89 LEU A C 1
ATOM 689 O O . LEU A 1 89 ? 7.596 -14.153 -19.450 1.00 95.56 89 LEU A O 1
ATOM 693 N N . ASP A 1 90 ? 6.272 -15.375 -18.106 1.00 96.62 90 ASP A N 1
ATOM 694 C CA . ASP A 1 90 ? 7.317 -16.067 -17.352 1.00 96.62 90 ASP A CA 1
ATOM 695 C C . ASP A 1 90 ? 6.711 -17.387 -16.841 1.00 96.62 90 ASP A C 1
ATOM 697 O O . ASP A 1 90 ? 5.655 -17.344 -16.204 1.00 96.62 90 ASP A O 1
ATOM 701 N N . PRO A 1 91 ? 7.344 -18.555 -17.064 1.00 96.06 91 PRO A N 1
ATOM 702 C CA . PRO A 1 91 ? 6.838 -19.838 -16.574 1.00 96.06 91 PRO A CA 1
ATOM 703 C C . PRO A 1 91 ? 6.592 -19.893 -15.057 1.00 96.06 91 PRO A C 1
ATOM 705 O O . PRO A 1 91 ? 5.822 -20.732 -14.599 1.00 96.06 91 PRO A O 1
ATOM 708 N N . MET A 1 92 ? 7.222 -19.013 -14.266 1.00 95.44 92 MET A N 1
ATOM 709 C CA . MET A 1 92 ? 6.980 -18.899 -12.822 1.00 95.44 92 MET A CA 1
ATOM 710 C C . MET A 1 92 ? 5.649 -18.222 -12.475 1.00 95.44 92 MET A C 1
ATOM 712 O O . MET A 1 92 ? 5.203 -18.307 -11.331 1.00 95.44 92 MET A O 1
ATOM 716 N N . PHE A 1 93 ? 5.000 -17.536 -13.417 1.00 96.50 93 PHE A N 1
ATOM 717 C CA . PHE A 1 93 ? 3.773 -16.779 -13.164 1.00 96.50 93 PHE A CA 1
ATOM 718 C C . PHE A 1 93 ? 2.519 -17.646 -13.142 1.00 96.50 93 PHE A C 1
ATOM 720 O O . PHE A 1 93 ? 1.459 -17.206 -13.572 1.00 96.50 93 PHE A O 1
ATOM 727 N N . VAL A 1 94 ? 2.604 -18.857 -12.602 1.00 96.00 94 VAL A N 1
ATOM 728 C CA . VAL A 1 94 ? 1.443 -19.723 -12.388 1.00 96.00 94 VAL A CA 1
ATOM 729 C C . VAL A 1 94 ? 0.432 -19.083 -11.428 1.00 96.00 94 VAL A C 1
ATOM 731 O O . VAL A 1 94 ? 0.778 -18.269 -10.565 1.00 96.00 94 VAL A O 1
ATOM 734 N N . ALA A 1 95 ? -0.845 -19.445 -11.563 1.00 94.06 95 ALA A N 1
ATOM 735 C CA . ALA A 1 95 ? -1.925 -18.879 -10.744 1.00 94.06 95 ALA A CA 1
ATOM 736 C C . ALA A 1 95 ? -1.739 -19.120 -9.232 1.00 94.06 95 ALA A C 1
ATOM 738 O O . ALA A 1 95 ? -2.126 -18.290 -8.412 1.00 94.06 95 ALA A O 1
ATOM 739 N N . SER A 1 96 ? -1.133 -20.246 -8.854 1.00 93.00 96 SER A N 1
ATOM 740 C CA . SER A 1 96 ? -0.842 -20.612 -7.465 1.00 93.00 96 SER A CA 1
ATOM 741 C C . SER A 1 96 ? 0.602 -21.100 -7.365 1.00 93.00 96 SER A C 1
ATOM 743 O O . SER A 1 96 ? 0.838 -22.299 -7.506 1.00 93.00 96 SER A O 1
ATOM 745 N N . PRO A 1 97 ? 1.574 -20.185 -7.197 1.00 91.25 97 PRO A N 1
ATOM 746 C CA . PRO A 1 97 ? 2.972 -20.568 -7.078 1.00 91.25 97 PRO A CA 1
ATOM 747 C C . PRO A 1 97 ? 3.196 -21.369 -5.792 1.00 91.25 97 PRO A C 1
ATOM 749 O O . PRO A 1 97 ? 2.603 -21.087 -4.752 1.00 91.25 97 PRO A O 1
ATOM 752 N N . ASP A 1 98 ? 4.057 -22.373 -5.874 1.00 89.25 98 ASP A N 1
ATOM 753 C CA . ASP A 1 98 ? 4.563 -23.171 -4.754 1.00 89.25 98 ASP A CA 1
ATOM 754 C C . ASP A 1 98 ? 6.001 -22.781 -4.369 1.00 89.25 98 ASP A C 1
ATOM 756 O O . ASP A 1 98 ? 6.479 -23.120 -3.285 1.00 89.25 98 ASP A O 1
ATOM 760 N N . VAL A 1 99 ? 6.666 -22.011 -5.234 1.00 90.50 99 VAL A N 1
ATOM 761 C CA . VAL A 1 99 ? 8.000 -21.436 -5.045 1.00 90.50 99 VAL A CA 1
ATOM 762 C C . VAL A 1 99 ? 7.962 -19.912 -5.093 1.00 90.50 99 VAL A C 1
ATOM 764 O O . VAL A 1 99 ? 7.138 -19.310 -5.782 1.00 90.50 99 VAL A O 1
ATOM 767 N N . GLU A 1 100 ? 8.846 -19.271 -4.329 1.00 90.12 100 GLU A N 1
ATOM 768 C CA . GLU A 1 100 ? 8.903 -17.812 -4.270 1.00 90.12 100 GLU A CA 1
ATOM 769 C C . GLU A 1 100 ? 9.287 -17.243 -5.641 1.00 90.12 100 GLU A C 1
ATOM 771 O O . GLU A 1 100 ? 10.325 -17.589 -6.207 1.00 90.12 100 GLU A O 1
ATOM 776 N N . VAL A 1 101 ? 8.445 -16.355 -6.175 1.00 92.94 101 VAL A N 1
ATOM 777 C CA . VAL A 1 101 ? 8.750 -15.607 -7.396 1.00 92.94 101 VAL A CA 1
ATOM 778 C C . VAL A 1 101 ? 9.668 -14.443 -7.012 1.00 92.94 101 VAL A C 1
ATOM 780 O O . VAL A 1 101 ? 9.212 -13.527 -6.323 1.00 92.94 101 VAL A O 1
ATOM 783 N N . PRO A 1 102 ? 10.945 -14.420 -7.428 1.00 93.00 102 PRO A N 1
ATOM 784 C CA . PRO A 1 102 ? 11.849 -13.332 -7.068 1.00 93.00 102 PRO A CA 1
ATOM 785 C C . PRO A 1 102 ? 11.435 -12.031 -7.764 1.00 93.00 102 PRO A C 1
ATOM 787 O O . PRO A 1 102 ? 10.833 -12.049 -8.832 1.00 93.00 102 PRO A O 1
ATOM 790 N N . SER A 1 103 ? 11.776 -10.877 -7.192 1.00 91.31 103 SER A N 1
ATOM 791 C CA . SER A 1 103 ? 11.553 -9.559 -7.813 1.00 91.31 103 SER A CA 1
ATOM 792 C C . SER A 1 103 ? 12.825 -9.005 -8.474 1.00 91.31 103 SER A C 1
ATOM 794 O O . SER A 1 103 ? 13.107 -7.811 -8.377 1.00 91.31 103 SER A O 1
ATOM 796 N N . ASP A 1 104 ? 13.632 -9.884 -9.064 1.00 91.56 104 ASP A N 1
ATOM 797 C CA . ASP A 1 104 ? 15.010 -9.645 -9.521 1.00 91.56 104 ASP A CA 1
ATOM 798 C C . ASP A 1 104 ? 15.122 -9.124 -10.962 1.00 91.56 104 ASP A C 1
ATOM 800 O O . ASP A 1 104 ? 16.181 -8.661 -11.376 1.00 91.56 104 ASP A O 1
ATOM 804 N N . THR A 1 105 ? 14.030 -9.171 -11.724 1.00 93.94 105 THR A N 1
ATOM 805 C CA . THR A 1 105 ? 13.953 -8.632 -13.086 1.00 93.94 105 THR A CA 1
ATOM 806 C C . THR A 1 105 ? 12.842 -7.587 -13.200 1.00 93.94 105 THR A C 1
ATOM 808 O O . THR A 1 105 ? 11.871 -7.640 -12.435 1.00 93.94 105 THR A O 1
ATOM 811 N N . PRO A 1 106 ? 12.898 -6.669 -14.187 1.00 94.81 106 PRO A N 1
ATOM 812 C CA . PRO A 1 106 ? 11.801 -5.739 -14.450 1.00 94.81 106 PRO A CA 1
ATOM 813 C C . PRO A 1 106 ? 10.444 -6.426 -14.634 1.00 94.81 106 PRO A C 1
ATOM 815 O O . PRO A 1 106 ? 9.443 -5.954 -14.098 1.00 94.81 106 PRO A O 1
ATOM 818 N N . LEU A 1 107 ? 10.408 -7.562 -15.343 1.00 96.25 107 LEU A N 1
ATOM 819 C CA . LEU A 1 107 ? 9.177 -8.311 -15.604 1.00 96.25 107 LEU A CA 1
ATOM 820 C C . LEU A 1 107 ? 8.590 -8.917 -14.324 1.00 96.25 107 LEU A C 1
ATOM 822 O O . LEU A 1 107 ? 7.387 -8.823 -14.086 1.00 96.25 107 LEU A O 1
ATOM 826 N N . ARG A 1 108 ? 9.424 -9.492 -13.455 1.00 95.62 108 ARG A N 1
ATOM 827 C CA . ARG A 1 108 ? 8.944 -10.045 -12.183 1.00 95.62 108 ARG A CA 1
ATOM 828 C C . ARG A 1 108 ? 8.598 -8.958 -11.173 1.00 95.62 108 ARG A C 1
ATOM 830 O O . ARG A 1 108 ? 7.622 -9.093 -10.440 1.00 95.62 108 ARG A O 1
ATOM 837 N N . ARG A 1 109 ? 9.316 -7.831 -11.179 1.00 95.06 109 ARG A N 1
ATOM 838 C CA . ARG A 1 109 ? 8.925 -6.631 -10.424 1.00 95.06 109 ARG A CA 1
ATOM 839 C C . ARG A 1 109 ? 7.576 -6.089 -10.899 1.00 95.06 109 ARG A C 1
ATOM 841 O O . ARG A 1 109 ? 6.748 -5.724 -10.068 1.00 95.06 109 ARG A O 1
ATOM 848 N N . PHE A 1 110 ? 7.327 -6.079 -12.209 1.00 96.62 110 PHE A N 1
ATOM 849 C CA . PHE A 1 110 ? 6.013 -5.767 -12.770 1.00 96.62 110 PHE A CA 1
ATOM 850 C C . PHE A 1 110 ? 4.942 -6.712 -12.227 1.00 96.62 110 PHE A C 1
ATOM 852 O O . PHE A 1 110 ? 3.925 -6.235 -11.726 1.00 96.62 110 PHE A O 1
ATOM 859 N N . ALA A 1 111 ? 5.204 -8.019 -12.214 1.00 96.94 111 ALA A N 1
ATOM 860 C CA . ALA A 1 111 ? 4.262 -8.998 -11.689 1.00 96.94 111 ALA A CA 1
ATOM 861 C C . ALA A 1 111 ? 3.916 -8.776 -10.206 1.00 96.94 111 ALA A C 1
ATOM 863 O O . ALA A 1 111 ? 2.739 -8.689 -9.847 1.00 96.94 111 ALA A O 1
ATOM 864 N N . TRP A 1 112 ? 4.930 -8.565 -9.362 1.00 96.31 112 TRP A N 1
ATOM 865 C CA . TRP A 1 112 ? 4.749 -8.174 -7.961 1.00 96.31 112 TRP A CA 1
ATOM 866 C C . TRP A 1 112 ? 3.946 -6.885 -7.806 1.00 96.31 112 TRP A C 1
ATOM 868 O O . TRP A 1 112 ? 3.041 -6.801 -6.976 1.00 96.31 112 TRP A O 1
ATOM 878 N N . SER A 1 113 ? 4.260 -5.873 -8.613 1.00 96.38 113 SER A N 1
ATOM 879 C CA . SER A 1 113 ? 3.561 -4.595 -8.586 1.00 96.38 113 SER A CA 1
ATOM 880 C C . SER A 1 113 ? 2.075 -4.750 -8.907 1.00 96.38 113 SER A C 1
ATOM 882 O O . SER A 1 113 ? 1.236 -4.209 -8.188 1.00 96.38 113 SER A O 1
ATOM 884 N N . ARG A 1 114 ? 1.730 -5.536 -9.933 1.00 97.62 114 ARG A N 1
ATOM 885 C CA . ARG A 1 114 ? 0.338 -5.800 -10.317 1.00 97.62 114 ARG A CA 1
ATOM 886 C C . ARG A 1 114 ? -0.425 -6.559 -9.236 1.00 97.62 114 ARG A C 1
ATOM 888 O O . ARG A 1 114 ? -1.526 -6.144 -8.884 1.00 97.62 114 ARG A O 1
ATOM 895 N N . GLY A 1 115 ? 0.160 -7.611 -8.668 1.00 97.00 115 GLY A N 1
ATOM 896 C CA . GLY A 1 115 ? -0.489 -8.380 -7.607 1.00 97.00 115 GLY A CA 1
ATOM 897 C C . GLY A 1 115 ? -0.695 -7.586 -6.310 1.00 97.00 115 GLY A C 1
ATOM 898 O O . GLY A 1 115 ? -1.748 -7.683 -5.677 1.00 97.00 115 GLY A O 1
ATOM 899 N N . LEU A 1 116 ? 0.251 -6.704 -5.961 1.00 96.75 116 LEU A N 1
ATOM 900 C CA . LEU A 1 116 ? 0.080 -5.738 -4.870 1.00 96.75 116 LEU A CA 1
ATOM 901 C C . LEU A 1 116 ? -1.060 -4.748 -5.147 1.00 96.75 116 LEU A C 1
ATOM 903 O O . LEU A 1 116 ? -1.853 -4.483 -4.244 1.00 96.75 116 LEU A O 1
ATOM 907 N N . THR A 1 117 ? -1.161 -4.215 -6.370 1.00 97.19 117 THR A N 1
ATOM 908 C CA . THR A 1 117 ? -2.257 -3.313 -6.758 1.00 97.19 117 THR A CA 1
ATOM 909 C C . THR A 1 117 ? -3.613 -4.021 -6.673 1.00 97.19 117 THR A C 1
ATOM 911 O O . THR A 1 117 ? -4.503 -3.490 -6.016 1.00 97.19 117 THR A O 1
ATOM 914 N N . VAL A 1 118 ? -3.760 -5.235 -7.221 1.00 96.88 118 VAL A N 1
ATOM 915 C CA . VAL A 1 118 ? -5.020 -6.013 -7.158 1.00 96.88 118 VAL A CA 1
ATOM 916 C C . VAL A 1 118 ? -5.464 -6.240 -5.711 1.00 96.88 118 VAL A C 1
ATOM 918 O O . VAL A 1 118 ? -6.626 -6.030 -5.359 1.00 96.88 118 VAL A O 1
ATOM 921 N N . MET A 1 119 ? -4.529 -6.605 -4.834 1.00 96.69 119 MET A N 1
ATOM 922 C CA . MET A 1 119 ? -4.815 -6.775 -3.410 1.00 96.69 119 MET A CA 1
ATOM 923 C C . MET A 1 119 ? -5.277 -5.466 -2.746 1.00 96.69 119 MET A C 1
ATOM 925 O O . MET A 1 119 ? -6.232 -5.471 -1.966 1.00 96.69 119 MET A O 1
ATOM 929 N N . ARG A 1 120 ? -4.655 -4.326 -3.075 1.00 96.75 120 ARG A N 1
ATOM 930 C CA . ARG A 1 120 ? -5.045 -3.010 -2.537 1.00 96.75 120 ARG A CA 1
ATOM 931 C C . ARG A 1 120 ? -6.382 -2.512 -3.080 1.00 96.75 120 ARG A C 1
ATOM 933 O O . ARG A 1 120 ? -7.118 -1.866 -2.334 1.00 96.75 120 ARG A O 1
ATOM 940 N N . GLU A 1 121 ? -6.700 -2.803 -4.338 1.00 96.50 121 GLU A N 1
ATOM 941 C CA . GLU A 1 121 ? -7.999 -2.510 -4.955 1.00 96.50 121 GLU A CA 1
ATOM 942 C C . GLU A 1 121 ? -9.110 -3.304 -4.264 1.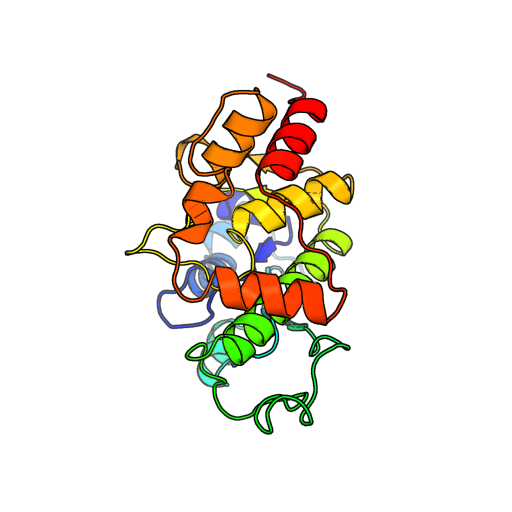00 96.50 121 GLU A C 1
ATOM 944 O O . GLU A 1 121 ? -10.113 -2.722 -3.843 1.00 96.50 121 GLU A O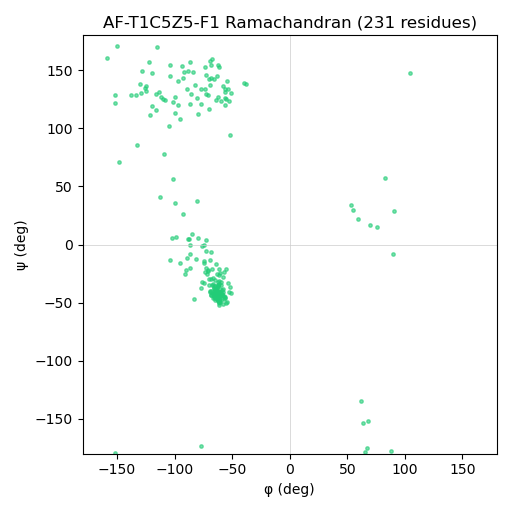 1
ATOM 949 N N . ARG A 1 122 ? -8.886 -4.604 -4.028 1.00 96.12 122 ARG A N 1
ATOM 950 C CA . ARG A 1 122 ? -9.795 -5.441 -3.236 1.00 96.12 122 ARG A CA 1
ATOM 951 C C . ARG A 1 122 ? -10.025 -4.846 -1.849 1.00 96.12 122 ARG A C 1
ATOM 953 O O . ARG A 1 122 ? -11.172 -4.616 -1.469 1.00 96.12 122 ARG A O 1
ATOM 960 N N . GLN A 1 123 ? -8.954 -4.499 -1.132 1.00 95.69 123 GLN A N 1
ATOM 961 C CA . GLN A 1 123 ? -9.070 -3.825 0.163 1.00 95.69 123 GLN A CA 1
ATOM 962 C C . GLN A 1 123 ? -9.882 -2.525 0.074 1.00 95.69 123 GLN A C 1
ATOM 964 O O . GLN A 1 123 ? -10.740 -2.285 0.912 1.00 95.69 123 GLN A O 1
ATOM 969 N N . ALA A 1 124 ? -9.647 -1.673 -0.925 1.00 95.44 124 ALA A N 1
ATOM 970 C CA . ALA A 1 124 ? -10.395 -0.422 -1.062 1.00 95.44 124 ALA A CA 1
ATOM 971 C C . ALA A 1 124 ? -11.909 -0.653 -1.250 1.00 95.44 124 ALA A C 1
ATOM 973 O O . ALA A 1 124 ? -12.715 0.153 -0.783 1.00 95.44 124 ALA A O 1
ATOM 974 N N . SER A 1 125 ? -12.299 -1.766 -1.881 1.00 95.12 125 SER A N 1
ATOM 975 C CA . SER A 1 125 ? -13.707 -2.138 -2.053 1.00 95.12 125 SER A CA 1
ATOM 976 C C . SER A 1 125 ? -14.350 -2.722 -0.784 1.00 95.12 125 SER A C 1
ATOM 978 O O . SER A 1 125 ? -15.506 -2.406 -0.487 1.00 95.12 125 SER A O 1
ATOM 980 N N . GLU A 1 126 ? -13.594 -3.513 -0.014 1.00 94.75 126 GLU A N 1
ATOM 981 C CA . GLU A 1 126 ? -14.089 -4.285 1.136 1.00 94.75 126 GLU A CA 1
ATOM 982 C C . GLU A 1 126 ? -13.993 -3.529 2.476 1.00 94.75 126 GLU A C 1
ATOM 984 O O . GLU A 1 126 ? -14.755 -3.805 3.403 1.00 94.75 126 GLU A O 1
ATOM 989 N N . LEU A 1 127 ? -13.073 -2.567 2.609 1.00 94.25 127 LEU A N 1
ATOM 990 C CA . LEU A 1 127 ? -12.857 -1.840 3.862 1.00 94.25 127 LEU A CA 1
ATOM 991 C C . LEU A 1 127 ? -13.849 -0.688 4.058 1.00 94.25 127 LEU A C 1
ATOM 993 O O . LEU A 1 127 ? -14.101 0.112 3.158 1.00 94.25 127 LEU A O 1
ATOM 997 N N . GLY A 1 128 ? -14.352 -0.556 5.290 1.00 95.44 128 GLY A N 1
ATOM 998 C CA . GLY A 1 128 ? -15.222 0.556 5.686 1.00 95.44 128 GLY A CA 1
ATOM 999 C C . GLY A 1 128 ? -14.478 1.875 5.918 1.00 95.44 128 GLY A C 1
ATOM 1000 O O . GLY A 1 128 ? -15.029 2.938 5.659 1.00 95.44 128 GLY A O 1
ATOM 1001 N N . ALA A 1 129 ? -13.230 1.812 6.387 1.00 95.50 129 ALA A N 1
ATOM 1002 C CA . ALA A 1 129 ? -12.345 2.957 6.580 1.00 95.50 129 ALA A CA 1
ATOM 1003 C C . ALA A 1 129 ? -10.883 2.491 6.623 1.00 95.50 129 ALA A C 1
ATOM 1005 O O . ALA A 1 129 ? -10.602 1.322 6.903 1.00 95.50 129 ALA A O 1
ATOM 1006 N N . ARG A 1 130 ? -9.945 3.413 6.395 1.00 95.75 130 ARG A N 1
ATOM 1007 C CA . ARG A 1 130 ? -8.504 3.147 6.472 1.00 95.75 130 ARG A CA 1
ATOM 1008 C C . ARG A 1 130 ? -7.827 4.128 7.419 1.00 95.75 130 ARG A C 1
ATOM 1010 O O . ARG A 1 130 ? -8.059 5.327 7.334 1.00 95.75 130 ARG A O 1
ATOM 1017 N N . VAL A 1 131 ? -6.949 3.621 8.282 1.00 95.56 131 VAL A N 1
ATOM 1018 C CA . VAL A 1 131 ? -6.024 4.452 9.063 1.00 95.56 131 VAL A CA 1
ATOM 1019 C C . VAL A 1 131 ? -4.617 4.264 8.519 1.00 95.56 131 VAL A C 1
ATOM 1021 O O . VAL A 1 131 ? -4.126 3.141 8.430 1.00 95.56 131 VAL A O 1
ATOM 1024 N N . VAL A 1 132 ? -3.977 5.365 8.146 1.00 95.12 132 VAL A N 1
ATOM 1025 C CA . VAL A 1 132 ? -2.686 5.384 7.461 1.00 95.12 132 VAL A CA 1
ATOM 1026 C C . VAL A 1 132 ? -1.609 5.924 8.393 1.00 95.12 132 VAL A C 1
ATOM 1028 O O . VAL A 1 132 ? -1.725 7.032 8.915 1.00 95.12 132 VAL A O 1
ATOM 1031 N N . VAL A 1 133 ? -0.538 5.150 8.584 1.00 94.25 133 VAL A N 1
ATOM 1032 C CA . VAL A 1 133 ? 0.559 5.479 9.505 1.00 94.25 133 VAL A CA 1
ATOM 1033 C C . VAL A 1 133 ? 1.906 5.148 8.858 1.00 94.25 133 VAL A C 1
ATOM 1035 O O . VAL A 1 133 ? 2.115 4.027 8.399 1.00 94.25 133 VAL A O 1
ATOM 1038 N N . GLY A 1 134 ? 2.841 6.103 8.853 1.00 94.25 134 GLY A N 1
ATOM 1039 C CA . GLY A 1 134 ? 4.199 5.899 8.340 1.00 94.25 134 GLY A CA 1
ATOM 1040 C C . GLY A 1 134 ? 4.243 5.538 6.849 1.00 94.25 134 GLY A C 1
ATOM 1041 O O . GLY A 1 134 ? 3.579 6.158 6.023 1.00 94.25 134 GLY A O 1
ATOM 1042 N N . GLY A 1 135 ? 5.050 4.537 6.493 1.00 93.56 135 GLY A N 1
ATOM 1043 C CA . GLY A 1 135 ? 5.187 4.036 5.122 1.00 93.56 135 GLY A CA 1
ATOM 1044 C C . GLY A 1 135 ? 6.482 4.465 4.430 1.00 93.56 135 GLY A C 1
ATOM 1045 O O . GLY A 1 135 ? 7.020 5.544 4.681 1.00 93.56 135 GLY A O 1
ATOM 1046 N N . LYS A 1 136 ? 6.992 3.586 3.561 1.00 94.56 136 LYS A N 1
ATOM 1047 C CA . LYS A 1 136 ? 8.250 3.773 2.824 1.00 94.56 136 LYS A CA 1
ATOM 1048 C C . LYS A 1 136 ? 8.090 4.826 1.734 1.00 94.56 136 LYS A C 1
ATOM 1050 O O . LYS A 1 136 ? 7.218 4.660 0.899 1.00 94.56 136 LYS A O 1
ATOM 1055 N N . LEU A 1 137 ? 8.985 5.809 1.659 1.00 94.44 137 LEU A N 1
ATOM 1056 C CA . LEU A 1 137 ? 8.971 6.815 0.585 1.00 94.44 137 LEU A CA 1
ATOM 1057 C C . LEU A 1 137 ? 9.617 6.324 -0.723 1.00 94.44 137 LEU A C 1
ATOM 1059 O O . LEU A 1 137 ? 9.429 6.956 -1.753 1.00 94.44 137 LEU A O 1
ATOM 1063 N N . GLY A 1 138 ? 10.337 5.195 -0.696 1.00 90.06 138 GLY A N 1
ATOM 1064 C CA . GLY A 1 138 ? 11.112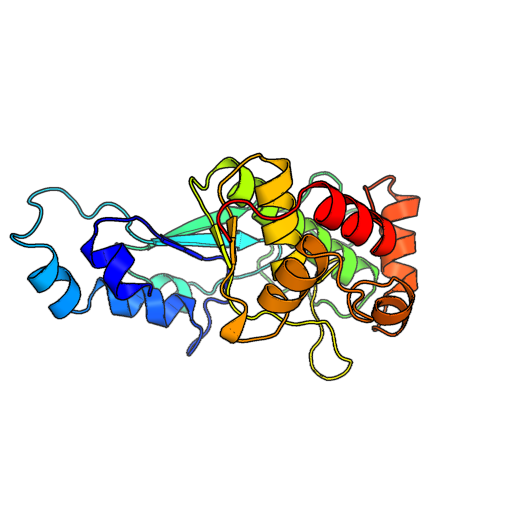 4.708 -1.841 1.00 90.06 138 GLY A CA 1
ATOM 1065 C C . GLY A 1 138 ? 12.469 5.387 -1.938 1.00 90.06 138 GLY A C 1
ATOM 1066 O O . GLY A 1 138 ? 12.774 6.015 -2.938 1.00 90.06 138 GLY A O 1
ATOM 1067 N N . ARG A 1 139 ? 13.275 5.283 -0.879 1.00 87.06 139 ARG A N 1
ATOM 1068 C CA . ARG A 1 139 ? 14.678 5.723 -0.905 1.00 87.06 139 ARG A CA 1
ATOM 1069 C C . ARG A 1 139 ? 15.560 4.583 -1.433 1.00 87.06 139 ARG A C 1
ATOM 1071 O O . ARG A 1 139 ? 15.139 3.433 -1.303 1.00 87.06 139 ARG A O 1
ATOM 1078 N N . PRO A 1 140 ? 16.764 4.849 -1.974 1.00 78.81 140 PRO A N 1
ATOM 1079 C CA . PRO A 1 140 ? 17.651 3.801 -2.497 1.00 78.81 140 PRO A CA 1
ATOM 1080 C C . PRO A 1 140 ? 17.949 2.664 -1.504 1.00 78.81 140 PRO A C 1
ATOM 1082 O O . PRO A 1 140 ? 18.061 1.509 -1.897 1.00 78.81 140 PRO A O 1
ATOM 1085 N N . ASP A 1 141 ? 18.019 2.982 -0.212 1.00 83.19 141 ASP A N 1
ATOM 1086 C CA . ASP A 1 141 ? 18.237 2.054 0.905 1.00 83.19 141 ASP A CA 1
ATOM 1087 C C . ASP A 1 141 ? 16.941 1.418 1.447 1.00 83.19 141 ASP A C 1
ATOM 1089 O O . ASP A 1 141 ? 16.981 0.516 2.282 1.00 83.19 141 ASP A O 1
ATOM 1093 N N . ASN A 1 142 ? 15.774 1.879 0.990 1.00 86.06 142 ASN A N 1
ATOM 1094 C CA . ASN A 1 142 ? 14.468 1.432 1.463 1.00 86.06 142 ASN A CA 1
ATOM 1095 C C . ASN A 1 142 ? 13.410 1.487 0.349 1.00 86.06 142 ASN A C 1
ATOM 1097 O O . ASN A 1 142 ? 12.489 2.317 0.348 1.00 86.06 142 ASN A O 1
ATOM 1101 N N . LEU A 1 143 ? 13.563 0.568 -0.604 1.00 89.56 143 LEU A N 1
ATOM 1102 C CA . LEU A 1 143 ? 12.718 0.445 -1.786 1.00 89.56 143 LEU A CA 1
ATOM 1103 C C . LEU A 1 143 ? 11.329 -0.127 -1.458 1.00 89.56 143 LEU A C 1
ATOM 1105 O O . LEU A 1 143 ? 11.131 -0.896 -0.504 1.00 89.56 143 LEU A O 1
ATOM 1109 N N . TYR A 1 144 ? 10.357 0.235 -2.295 1.00 92.56 144 TYR A N 1
ATOM 1110 C CA . TYR A 1 144 ? 9.046 -0.406 -2.375 1.00 92.56 144 TYR A CA 1
ATOM 1111 C C . TYR A 1 144 ? 8.963 -1.310 -3.618 1.00 92.56 144 TYR A C 1
ATOM 1113 O O . TYR A 1 144 ? 9.643 -1.088 -4.620 1.00 92.56 144 TYR A O 1
ATOM 1121 N N . MET A 1 145 ? 8.101 -2.328 -3.557 1.00 90.62 145 MET A N 1
ATOM 1122 C CA . MET A 1 145 ? 7.959 -3.326 -4.630 1.00 90.62 145 MET A CA 1
ATOM 1123 C C . MET A 1 145 ? 6.909 -2.963 -5.691 1.00 90.62 145 MET A C 1
ATOM 1125 O O . MET A 1 145 ? 6.976 -3.473 -6.801 1.00 90.62 145 MET A O 1
ATOM 1129 N N . GLY A 1 146 ? 5.946 -2.099 -5.357 1.00 93.50 146 GLY A N 1
ATOM 1130 C CA . GLY A 1 146 ? 4.894 -1.668 -6.284 1.00 93.50 146 GLY A CA 1
ATOM 1131 C C . GLY A 1 146 ? 5.346 -0.625 -7.310 1.00 93.50 146 GLY A C 1
ATOM 1132 O O . GLY A 1 146 ? 6.514 -0.241 -7.359 1.00 93.50 146 GLY A O 1
ATOM 1133 N N . ARG A 1 147 ? 4.384 -0.112 -8.085 1.00 94.81 147 ARG A N 1
ATOM 1134 C CA . ARG A 1 147 ? 4.559 1.005 -9.033 1.00 94.81 147 ARG A CA 1
ATOM 1135 C C . ARG A 1 147 ? 4.769 2.354 -8.350 1.00 94.81 147 ARG A C 1
ATOM 1137 O O . ARG A 1 147 ? 5.319 3.271 -8.940 1.00 94.81 147 ARG A O 1
ATOM 1144 N N . MET A 1 148 ? 4.335 2.452 -7.100 1.00 95.94 148 MET A N 1
ATOM 1145 C CA . MET A 1 148 ? 4.483 3.607 -6.225 1.00 95.94 148 MET A CA 1
ATOM 1146 C C . MET A 1 148 ? 4.567 3.121 -4.767 1.00 95.94 148 MET A C 1
ATOM 1148 O O . MET A 1 148 ? 4.318 1.935 -4.500 1.00 95.94 148 MET A O 1
ATOM 1152 N N . PRO A 1 149 ? 4.890 3.998 -3.799 1.00 96.56 149 PRO A N 1
ATOM 1153 C CA . PRO A 1 149 ? 4.829 3.645 -2.389 1.00 96.56 149 PRO A CA 1
ATOM 1154 C C . PRO A 1 149 ? 3.487 3.027 -1.983 1.00 96.56 149 PRO A C 1
ATOM 1156 O O . PRO A 1 149 ? 2.429 3.589 -2.247 1.00 96.56 149 PRO A O 1
ATOM 1159 N N . GLY A 1 150 ? 3.517 1.882 -1.297 1.00 95.75 150 GLY A N 1
ATOM 1160 C CA . GLY A 1 150 ? 2.292 1.122 -1.015 1.00 95.75 150 GLY A CA 1
ATOM 1161 C C . GLY A 1 150 ? 1.255 1.890 -0.196 1.00 95.75 150 GLY A C 1
ATOM 1162 O O . GLY A 1 150 ? 0.075 1.869 -0.518 1.00 95.75 150 GLY A O 1
ATOM 1163 N N . VAL A 1 151 ? 1.715 2.642 0.805 1.00 96.56 151 VAL A N 1
ATOM 1164 C CA . VAL A 1 151 ? 0.846 3.489 1.632 1.00 96.56 151 VAL A CA 1
ATOM 1165 C C . VAL A 1 151 ? 0.241 4.652 0.832 1.00 96.56 151 VAL A C 1
ATOM 1167 O O . VAL A 1 151 ? -0.900 5.032 1.083 1.00 96.56 151 VAL A O 1
ATOM 1170 N N . LEU A 1 152 ? 0.976 5.202 -0.144 1.00 98.00 152 LEU A N 1
ATOM 1171 C CA . LEU A 1 152 ? 0.436 6.213 -1.059 1.00 98.00 152 LEU A CA 1
ATOM 1172 C C . LEU A 1 152 ? -0.677 5.608 -1.922 1.00 98.00 152 LEU A C 1
ATOM 1174 O O . LEU A 1 152 ? -1.753 6.191 -2.016 1.00 98.00 152 LEU A O 1
ATOM 1178 N N . GLU A 1 153 ? -0.442 4.430 -2.506 1.00 97.88 153 GLU A N 1
ATOM 1179 C CA . GLU A 1 153 ? -1.442 3.745 -3.334 1.00 97.88 153 GLU A CA 1
ATOM 1180 C C . GLU A 1 153 ? -2.695 3.385 -2.527 1.00 97.88 153 GLU A C 1
ATOM 1182 O O . GLU A 1 153 ? -3.815 3.592 -2.982 1.00 97.88 153 GLU A O 1
ATOM 1187 N N . GLU A 1 154 ? -2.520 2.908 -1.297 1.00 97.56 154 GLU A N 1
ATOM 1188 C CA . GLU A 1 154 ? -3.617 2.621 -0.378 1.00 97.56 154 GLU A CA 1
ATOM 1189 C C . GLU A 1 154 ? -4.435 3.878 -0.041 1.00 97.56 154 GLU A C 1
ATOM 1191 O O . GLU A 1 154 ? -5.667 3.850 -0.100 1.00 97.56 154 GLU A O 1
ATOM 1196 N N . ALA A 1 155 ? -3.792 4.993 0.302 1.00 97.62 155 ALA A N 1
ATOM 1197 C CA . ALA A 1 155 ? -4.517 6.234 0.565 1.00 97.62 155 ALA A CA 1
ATOM 1198 C C . ALA A 1 155 ? -5.289 6.703 -0.679 1.00 97.62 155 ALA A C 1
ATOM 1200 O O . ALA A 1 155 ? -6.483 6.988 -0.588 1.00 97.62 155 ALA A O 1
ATOM 1201 N N . LEU A 1 156 ? -4.636 6.697 -1.845 1.00 97.69 156 LEU A N 1
ATOM 1202 C CA . LEU A 1 156 ? -5.219 7.124 -3.115 1.00 97.69 156 LEU A CA 1
ATOM 1203 C C . LEU A 1 156 ? -6.431 6.272 -3.513 1.00 97.69 156 LEU A C 1
ATOM 1205 O O . LEU A 1 156 ? -7.474 6.814 -3.864 1.00 97.69 156 LEU A O 1
ATOM 1209 N N . LEU A 1 157 ? -6.324 4.943 -3.427 1.00 97.56 157 LEU A N 1
ATOM 1210 C CA . LEU A 1 157 ? -7.437 4.039 -3.727 1.00 97.56 157 LEU A CA 1
ATOM 1211 C C . LEU A 1 157 ? -8.607 4.229 -2.755 1.00 97.56 157 LEU A C 1
ATOM 1213 O O . LEU A 1 157 ? -9.754 4.201 -3.187 1.00 97.56 157 LEU A O 1
ATOM 1217 N N . GLY A 1 158 ? -8.333 4.465 -1.467 1.00 96.88 158 GLY A N 1
ATOM 1218 C CA . GLY A 1 158 ? -9.376 4.762 -0.481 1.00 96.88 158 GLY A CA 1
ATOM 1219 C C . GLY A 1 158 ? -10.126 6.058 -0.799 1.00 96.88 158 GLY A C 1
ATOM 1220 O O . GLY A 1 158 ? -11.355 6.060 -0.824 1.00 96.88 158 GLY A O 1
ATOM 1221 N N . ILE A 1 159 ? -9.389 7.127 -1.121 1.00 96.00 159 ILE A N 1
ATOM 1222 C CA . ILE A 1 159 ? -9.953 8.428 -1.514 1.00 96.00 159 ILE A CA 1
ATOM 1223 C C . ILE A 1 159 ? -10.791 8.291 -2.791 1.00 96.00 159 ILE A C 1
ATOM 1225 O O . ILE A 1 159 ? -11.948 8.707 -2.816 1.00 96.00 159 ILE A O 1
ATOM 1229 N N . ARG A 1 160 ? -10.247 7.647 -3.832 1.00 95.88 160 ARG A N 1
ATOM 1230 C CA . ARG A 1 160 ? -10.948 7.410 -5.106 1.00 95.88 160 ARG A CA 1
ATOM 1231 C C . ARG A 1 160 ? -12.208 6.558 -4.934 1.00 95.88 160 ARG A C 1
ATOM 1233 O O . ARG A 1 160 ? -13.194 6.789 -5.623 1.00 95.88 160 ARG A O 1
ATOM 1240 N N . ALA A 1 161 ? -12.196 5.609 -3.998 1.00 95.88 161 ALA A N 1
ATOM 1241 C CA . ALA A 1 161 ? -13.359 4.799 -3.635 1.00 95.88 161 ALA A CA 1
ATOM 1242 C C . ALA A 1 161 ? -14.343 5.518 -2.688 1.00 95.88 161 ALA A C 1
ATOM 1244 O O . ALA A 1 161 ? -15.289 4.894 -2.209 1.00 95.88 161 ALA A O 1
ATOM 1245 N N . GLN A 1 162 ? -14.116 6.802 -2.383 1.00 93.69 162 GLN A N 1
ATOM 1246 C CA . GLN A 1 162 ? -14.905 7.599 -1.438 1.00 93.69 162 GLN A CA 1
ATOM 1247 C C . GLN A 1 162 ? -15.048 6.929 -0.061 1.00 93.69 162 GLN A C 1
ATOM 1249 O O . GLN A 1 162 ? -16.075 7.044 0.613 1.00 93.69 162 GLN A O 1
ATOM 1254 N N . ARG A 1 163 ? -14.007 6.209 0.371 1.00 95.44 163 ARG A N 1
ATOM 1255 C CA . ARG A 1 163 ? -13.918 5.619 1.708 1.00 95.44 163 ARG A CA 1
ATOM 1256 C C . ARG A 1 163 ? -13.190 6.580 2.653 1.00 95.44 163 ARG A C 1
ATOM 1258 O O . ARG A 1 163 ? -12.220 7.211 2.237 1.00 95.44 163 ARG A O 1
ATOM 1265 N N . PRO A 1 164 ? -13.589 6.669 3.935 1.00 95.69 164 PRO A N 1
ATOM 1266 C CA . PRO A 1 164 ? -12.851 7.442 4.929 1.00 95.69 164 PRO A CA 1
ATOM 1267 C C . PRO A 1 164 ? -11.384 6.999 5.040 1.00 95.69 164 PRO A C 1
ATOM 1269 O O . PRO A 1 164 ? -11.095 5.823 5.284 1.00 95.69 164 PRO A O 1
ATOM 1272 N N . VAL A 1 165 ? -10.460 7.956 4.906 1.00 96.75 165 VAL A N 1
ATOM 1273 C CA . VAL A 1 165 ? -9.014 7.759 5.088 1.00 96.75 165 VAL A CA 1
ATOM 1274 C C . VAL A 1 165 ? -8.517 8.696 6.188 1.00 96.75 165 VAL A C 1
ATOM 1276 O O . VAL A 1 165 ? -8.478 9.909 6.018 1.00 96.75 165 VAL A O 1
ATOM 1279 N N . TYR A 1 166 ? -8.115 8.126 7.321 1.00 96.00 166 TYR A N 1
ATOM 1280 C CA . TYR A 1 166 ? -7.570 8.849 8.467 1.00 96.00 166 TYR A CA 1
ATOM 1281 C C . TYR A 1 166 ? -6.041 8.823 8.421 1.00 96.00 166 TYR A C 1
ATOM 1283 O O . TYR A 1 166 ? -5.432 7.752 8.459 1.00 96.00 166 TYR A O 1
ATOM 1291 N N . LEU A 1 167 ? -5.407 9.993 8.354 1.00 95.50 167 LEU A N 1
ATOM 1292 C CA . LEU A 1 167 ? -3.954 10.125 8.227 1.00 95.50 167 LEU A CA 1
ATOM 1293 C C . LEU A 1 167 ? -3.304 10.429 9.580 1.00 95.50 167 LEU A C 1
ATOM 1295 O O . LEU A 1 167 ? -3.643 11.410 10.236 1.00 95.50 167 LEU A O 1
ATOM 1299 N N . VAL A 1 168 ? -2.307 9.635 9.973 1.00 95.50 168 VAL A N 1
ATOM 1300 C CA . VAL A 1 168 ? -1.482 9.894 11.163 1.00 95.50 168 VAL A CA 1
ATOM 1301 C C . VAL A 1 168 ? -0.076 10.311 10.724 1.00 95.50 168 VAL A C 1
ATOM 1303 O O . VAL A 1 168 ? 0.878 9.530 10.751 1.00 95.50 168 VAL A O 1
ATOM 1306 N N . GLY A 1 169 ? 0.053 11.572 10.304 1.00 94.25 169 GLY A N 1
ATOM 1307 C CA . GLY A 1 169 ? 1.297 12.130 9.756 1.00 94.25 169 GLY A CA 1
ATOM 1308 C C . GLY A 1 169 ? 2.439 12.310 10.767 1.00 94.25 169 GLY A C 1
ATOM 1309 O O . GLY A 1 169 ? 3.584 12.485 10.358 1.00 94.25 169 GLY A O 1
ATOM 1310 N N . ALA A 1 170 ? 2.169 12.228 12.075 1.00 95.62 170 ALA A N 1
ATOM 1311 C CA . ALA A 1 170 ? 3.177 12.404 13.131 1.00 95.62 170 ALA A CA 1
ATOM 1312 C C . ALA A 1 170 ? 4.312 11.361 13.087 1.00 95.62 170 ALA A C 1
ATOM 1314 O O . ALA A 1 170 ? 5.402 11.611 13.592 1.00 95.62 170 ALA A O 1
ATOM 1315 N N . PHE A 1 171 ? 4.078 10.209 12.451 1.00 93.81 171 PHE A N 1
ATOM 1316 C CA . PHE A 1 171 ? 5.087 9.162 12.252 1.00 93.81 171 PHE A CA 1
ATOM 1317 C C . PHE A 1 171 ? 5.918 9.347 10.969 1.00 93.81 171 PHE A C 1
ATOM 1319 O O . PHE A 1 171 ? 6.730 8.485 10.632 1.00 93.81 171 PHE A O 1
ATOM 1326 N N . GLY A 1 172 ? 5.725 10.449 10.237 1.00 95.69 172 GLY A N 1
ATOM 1327 C CA . GLY A 1 172 ? 6.429 10.723 8.987 1.00 95.69 172 GLY A CA 1
ATOM 1328 C C . GLY A 1 172 ? 6.039 9.766 7.854 1.00 95.69 172 GLY A C 1
ATOM 1329 O O . GLY A 1 172 ? 4.923 9.244 7.803 1.00 95.69 172 GLY A O 1
ATOM 1330 N N . GLY A 1 173 ? 6.973 9.545 6.925 1.00 96.38 173 GLY A N 1
ATOM 1331 C CA . GLY A 1 173 ? 6.797 8.624 5.799 1.00 96.38 173 GLY A CA 1
ATOM 1332 C C . GLY A 1 173 ? 5.677 9.031 4.837 1.00 96.38 173 GLY A C 1
ATOM 1333 O O . GLY A 1 173 ? 5.340 10.208 4.706 1.00 96.38 173 GLY A O 1
ATOM 1334 N N . CYS A 1 174 ? 5.094 8.045 4.155 1.00 97.00 174 CYS A N 1
ATOM 1335 C CA . CYS A 1 174 ? 4.007 8.276 3.202 1.00 97.00 174 CYS A CA 1
ATOM 1336 C C . CYS A 1 174 ? 2.747 8.875 3.828 1.00 97.00 174 CYS A C 1
ATOM 1338 O O . CYS A 1 174 ? 2.071 9.651 3.167 1.00 97.00 174 CYS A O 1
ATOM 1340 N N . ALA A 1 175 ? 2.431 8.562 5.085 1.00 97.38 175 ALA A N 1
ATOM 1341 C CA . ALA A 1 175 ? 1.299 9.172 5.778 1.00 97.38 175 ALA A CA 1
ATOM 1342 C C . ALA A 1 175 ? 1.442 10.700 5.836 1.00 97.38 175 ALA A C 1
ATOM 1344 O O . ALA A 1 175 ? 0.486 11.420 5.556 1.00 97.38 175 ALA A O 1
ATOM 1345 N N . ARG A 1 176 ? 2.653 11.197 6.140 1.00 97.94 176 ARG A N 1
ATOM 1346 C CA . ARG A 1 176 ? 2.951 12.633 6.087 1.00 97.94 176 ARG A CA 1
ATOM 1347 C C . ARG A 1 176 ? 2.962 13.163 4.654 1.00 97.94 176 ARG A C 1
ATOM 1349 O O . ARG A 1 176 ? 2.428 14.237 4.430 1.00 97.94 176 ARG A O 1
ATOM 1356 N N . LEU A 1 177 ? 3.517 12.408 3.703 1.00 98.12 177 LEU A N 1
ATOM 1357 C CA . LEU A 1 177 ? 3.535 12.787 2.284 1.00 98.12 177 LEU A CA 1
ATOM 1358 C C . LEU A 1 177 ? 2.124 13.047 1.737 1.00 98.12 177 LEU A C 1
ATOM 1360 O O . LEU A 1 177 ? 1.910 14.043 1.057 1.00 98.12 177 LEU A O 1
ATOM 1364 N N . VAL A 1 178 ? 1.170 12.161 2.039 1.00 98.00 178 VAL A N 1
ATOM 1365 C CA . VAL A 1 178 ? -0.228 12.303 1.605 1.00 98.00 178 VAL A CA 1
ATOM 1366 C C . VAL A 1 178 ? -0.885 13.504 2.281 1.00 98.00 178 VAL A C 1
ATOM 1368 O O . VAL A 1 178 ? -1.566 14.267 1.605 1.00 98.00 178 VAL A O 1
ATOM 1371 N N . LEU A 1 179 ? -0.648 13.699 3.584 1.00 97.25 179 LEU A N 1
ATOM 1372 C CA . LEU A 1 179 ? -1.143 14.868 4.317 1.00 97.25 179 LEU A CA 1
ATOM 1373 C C . LEU A 1 179 ? -0.637 16.175 3.686 1.00 97.25 179 LEU A C 1
ATOM 1375 O O . LEU A 1 179 ? -1.438 17.036 3.345 1.00 97.25 179 LEU A O 1
ATOM 1379 N N . ASP A 1 180 ? 0.676 16.280 3.461 1.00 97.75 180 ASP A N 1
ATOM 1380 C CA . ASP A 1 180 ? 1.302 17.445 2.827 1.00 97.75 180 ASP A CA 1
ATOM 1381 C C . ASP A 1 180 ? 0.716 17.702 1.428 1.00 97.75 180 ASP A C 1
ATOM 1383 O O . ASP A 1 180 ? 0.437 18.845 1.075 1.00 97.75 180 ASP A O 1
ATOM 1387 N N . ALA A 1 181 ? 0.476 16.650 0.640 1.00 97.88 181 ALA A N 1
ATOM 1388 C CA . ALA A 1 181 ? -0.115 16.778 -0.690 1.00 97.88 181 ALA A CA 1
ATOM 1389 C C . ALA A 1 181 ? -1.565 17.294 -0.654 1.00 97.88 181 ALA A C 1
ATOM 1391 O O . ALA A 1 181 ? -1.926 18.134 -1.479 1.00 97.88 181 ALA A O 1
ATOM 1392 N N . LEU A 1 182 ? -2.375 16.834 0.307 1.00 97.12 182 LEU A N 1
ATOM 1393 C CA . LEU A 1 182 ? -3.743 17.324 0.527 1.00 97.12 182 LEU A CA 1
ATOM 1394 C C . LEU A 1 182 ? -3.751 18.801 0.959 1.00 97.12 182 LEU A C 1
ATOM 1396 O O . LEU A 1 182 ? -4.597 19.560 0.498 1.00 97.12 182 LEU A O 1
ATOM 1400 N N . ASP A 1 183 ? -2.763 19.225 1.754 1.00 96.06 183 ASP A N 1
ATOM 1401 C CA . ASP A 1 183 ? -2.538 20.630 2.137 1.00 96.06 183 ASP A CA 1
ATOM 1402 C C . ASP A 1 183 ? -1.907 21.479 1.014 1.00 96.06 183 ASP A C 1
ATOM 1404 O O . ASP A 1 183 ? -1.668 22.679 1.169 1.00 96.06 183 ASP A O 1
ATOM 1408 N N . GLY A 1 184 ? -1.606 20.876 -0.140 1.00 96.00 184 GLY A N 1
ATOM 1409 C CA . GLY A 1 184 ? -0.964 21.553 -1.264 1.00 96.00 184 GLY A CA 1
ATOM 1410 C C . GLY A 1 184 ? 0.501 21.930 -1.019 1.00 96.00 184 GLY A C 1
ATOM 1411 O O . GLY A 1 184 ? 1.046 22.752 -1.761 1.00 96.00 184 GLY A O 1
ATOM 1412 N N . VAL A 1 185 ? 1.143 21.336 -0.011 1.00 97.38 185 VAL A N 1
ATOM 1413 C CA . VAL A 1 185 ? 2.568 21.498 0.279 1.00 97.38 185 VAL A CA 1
ATOM 1414 C C . VAL A 1 185 ? 3.378 20.648 -0.708 1.00 97.38 185 VAL A C 1
ATOM 1416 O O . VAL A 1 185 ? 3.221 19.425 -0.750 1.00 97.38 185 VAL A O 1
ATOM 1419 N N . PRO A 1 186 ? 4.274 21.251 -1.508 1.00 95.94 186 PRO A N 1
ATOM 1420 C CA . PRO A 1 186 ? 5.070 20.506 -2.473 1.00 95.94 186 PRO A CA 1
ATOM 1421 C C . PRO A 1 186 ? 6.094 19.607 -1.771 1.00 95.94 186 PRO A C 1
ATOM 1423 O O . PRO A 1 186 ? 6.774 20.016 -0.827 1.00 95.94 186 PRO A O 1
ATOM 1426 N N . ARG A 1 187 ? 6.236 18.376 -2.270 1.00 97.12 187 ARG A N 1
ATOM 1427 C CA . ARG A 1 187 ? 7.155 17.357 -1.749 1.00 97.12 187 ARG A CA 1
ATOM 1428 C C . ARG A 1 187 ? 7.920 16.710 -2.893 1.00 97.12 187 ARG A C 1
ATOM 1430 O O . ARG A 1 187 ? 7.306 16.225 -3.838 1.00 97.12 187 ARG A O 1
ATOM 1437 N N . ALA A 1 188 ? 9.248 16.654 -2.788 1.00 95.56 188 ALA A N 1
ATOM 1438 C CA . ALA A 1 188 ? 10.083 16.010 -3.803 1.00 95.56 188 ALA A CA 1
ATOM 1439 C C . ALA A 1 188 ? 9.715 14.527 -3.974 1.00 95.56 188 ALA A C 1
ATOM 1441 O O . ALA A 1 188 ? 9.704 14.021 -5.090 1.00 95.56 188 ALA A O 1
ATOM 1442 N N . GLU A 1 189 ? 9.330 13.852 -2.886 1.00 95.62 189 GLU A N 1
ATOM 1443 C CA . GLU A 1 189 ? 8.950 12.435 -2.885 1.00 95.62 189 GLU A CA 1
ATOM 1444 C C . GLU A 1 189 ? 7.633 12.136 -3.627 1.00 95.62 189 GLU A C 1
ATOM 1446 O O . GLU A 1 189 ? 7.283 10.970 -3.810 1.00 95.62 189 GLU A O 1
ATOM 1451 N N . LEU A 1 190 ? 6.908 13.168 -4.072 1.00 96.12 190 LEU A N 1
ATOM 1452 C CA . LEU A 1 190 ? 5.714 13.060 -4.912 1.00 96.12 190 LEU A CA 1
ATOM 1453 C C . LEU A 1 190 ? 5.963 13.643 -6.316 1.00 96.12 190 LEU A C 1
ATOM 1455 O O . LEU A 1 190 ? 5.113 14.324 -6.880 1.00 96.12 190 LEU A O 1
ATOM 1459 N N . THR A 1 191 ? 7.147 13.376 -6.873 1.00 95.94 191 THR A N 1
ATOM 1460 C CA . THR A 1 191 ? 7.528 13.742 -8.247 1.00 95.94 191 THR A CA 1
ATOM 1461 C C . THR A 1 191 ? 8.073 12.532 -8.992 1.00 95.94 191 THR A C 1
ATOM 1463 O O . THR A 1 191 ? 8.699 11.654 -8.396 1.00 95.94 191 THR A O 1
ATOM 1466 N N . SER A 1 192 ? 7.885 12.491 -10.306 1.00 94.12 192 SER A N 1
ATOM 1467 C CA . SER A 1 192 ? 8.389 11.404 -11.146 1.00 94.12 192 SER A CA 1
ATOM 1468 C C . SER A 1 192 ? 9.916 11.326 -11.118 1.00 94.12 192 SER A C 1
ATOM 1470 O O . SER A 1 192 ? 10.467 10.229 -11.060 1.00 94.12 192 SER A O 1
ATOM 1472 N N . ALA A 1 193 ? 10.598 12.474 -11.045 1.00 93.44 193 ALA A N 1
ATOM 1473 C CA . ALA A 1 193 ? 12.056 12.548 -10.937 1.00 93.44 193 ALA A CA 1
ATOM 1474 C C . ALA A 1 193 ? 12.602 11.808 -9.701 1.00 93.44 193 ALA A C 1
ATOM 1476 O O . ALA A 1 193 ? 13.633 11.144 -9.783 1.00 93.44 193 ALA A O 1
ATOM 1477 N N . TYR A 1 194 ? 11.899 11.872 -8.565 1.00 93.38 194 TYR A N 1
ATOM 1478 C CA . TYR A 1 194 ? 12.304 11.158 -7.353 1.00 93.38 194 TYR A CA 1
ATOM 1479 C C . TYR A 1 194 ? 12.255 9.636 -7.530 1.00 93.38 194 TYR A C 1
ATOM 1481 O O . TYR A 1 194 ? 13.151 8.926 -7.075 1.00 93.38 194 TYR A O 1
ATOM 1489 N N . HIS A 1 195 ? 11.226 9.128 -8.213 1.00 91.81 195 HIS A N 1
ATOM 1490 C CA . HIS A 1 195 ? 11.009 7.686 -8.374 1.00 91.81 195 HIS A CA 1
ATOM 1491 C C . HIS A 1 195 ? 11.752 7.085 -9.571 1.00 91.81 195 HIS A C 1
ATOM 1493 O O . HIS A 1 195 ? 12.014 5.885 -9.570 1.00 91.81 195 HIS A O 1
ATOM 1499 N N . GLN A 1 196 ? 12.152 7.896 -10.555 1.00 88.31 196 GLN A N 1
ATOM 1500 C CA . GLN A 1 196 ? 13.012 7.472 -11.671 1.00 88.31 196 GLN A CA 1
ATOM 1501 C C . GLN A 1 196 ? 14.392 6.987 -11.212 1.00 88.31 196 GLN A C 1
ATOM 1503 O O . GLN A 1 196 ? 14.992 6.144 -11.868 1.00 88.31 196 GLN A O 1
ATOM 1508 N N . ALA A 1 197 ? 14.881 7.467 -10.065 1.00 81.88 197 ALA A N 1
ATOM 1509 C CA . ALA A 1 197 ? 16.162 7.044 -9.503 1.00 81.88 197 ALA A CA 1
ATOM 1510 C C . ALA A 1 197 ? 16.144 5.619 -8.907 1.00 81.88 197 ALA A C 1
ATOM 1512 O O . ALA A 1 197 ? 17.182 5.132 -8.453 1.00 81.88 197 ALA A O 1
ATOM 1513 N N . LEU A 1 198 ? 14.982 4.956 -8.855 1.00 84.81 198 LEU A N 1
ATOM 1514 C CA . LEU A 1 198 ? 14.852 3.620 -8.276 1.00 84.81 198 LEU A CA 1
ATOM 1515 C C . LEU A 1 198 ? 15.209 2.526 -9.294 1.00 84.81 198 LEU A C 1
ATOM 1517 O O . LEU A 1 198 ? 14.930 2.676 -10.485 1.00 84.81 198 LEU A O 1
ATOM 1521 N N . PRO A 1 199 ? 15.764 1.385 -8.844 1.00 85.25 199 PRO A N 1
ATOM 1522 C CA . PRO A 1 199 ? 16.068 0.269 -9.730 1.00 85.25 199 PRO A CA 1
ATOM 1523 C C . PRO A 1 199 ? 14.851 -0.179 -10.546 1.00 85.25 199 PRO A C 1
ATOM 1525 O O . PRO A 1 199 ? 13.755 -0.370 -10.008 1.00 85.25 199 PRO A O 1
ATOM 1528 N N . HIS A 1 200 ? 15.068 -0.372 -11.846 1.00 87.94 200 HIS A N 1
ATOM 1529 C CA . HIS A 1 200 ? 14.059 -0.810 -12.812 1.00 87.94 200 HIS A CA 1
ATOM 1530 C C . HIS A 1 200 ? 12.837 0.116 -12.942 1.00 87.94 200 HIS A C 1
ATOM 1532 O O . HIS A 1 200 ? 11.755 -0.346 -13.315 1.00 87.94 200 HIS A O 1
ATOM 1538 N N . ALA A 1 201 ? 12.939 1.395 -12.564 1.00 90.25 201 ALA A N 1
ATOM 1539 C CA . ALA A 1 201 ? 11.809 2.322 -12.627 1.00 90.25 201 ALA A CA 1
ATOM 1540 C C . ALA A 1 201 ? 11.355 2.588 -14.071 1.00 90.25 201 ALA A C 1
ATOM 1542 O O . ALA A 1 201 ? 10.154 2.539 -14.352 1.00 90.25 201 ALA A O 1
ATOM 1543 N N . GLU A 1 202 ? 12.298 2.822 -14.986 1.00 93.19 202 GLU A N 1
ATOM 1544 C CA . GLU A 1 202 ? 12.002 3.089 -16.397 1.00 93.19 202 GLU A CA 1
ATOM 1545 C C . GLU A 1 202 ? 11.410 1.860 -17.089 1.00 93.19 202 GLU A C 1
ATOM 1547 O O . GLU A 1 202 ? 10.374 1.951 -17.752 1.00 93.19 202 GLU A O 1
ATOM 1552 N N . GLU A 1 203 ? 12.008 0.689 -16.880 1.00 96.06 203 GLU A N 1
ATOM 1553 C CA . GLU A 1 203 ? 11.544 -0.571 -17.451 1.00 96.06 203 GLU A CA 1
ATOM 1554 C C . GLU A 1 203 ? 10.182 -0.968 -16.885 1.00 96.06 203 GLU A C 1
ATOM 1556 O O . GLU A 1 203 ? 9.326 -1.438 -17.633 1.00 96.06 203 GLU A O 1
ATOM 1561 N N . LEU A 1 204 ? 9.935 -0.725 -15.591 1.00 95.00 204 LEU A N 1
ATOM 1562 C CA . LEU A 1 204 ? 8.614 -0.938 -15.006 1.00 95.00 204 LEU A CA 1
ATOM 1563 C C . LEU A 1 204 ? 7.572 -0.042 -15.686 1.00 95.00 204 LEU A C 1
ATOM 1565 O O . LEU A 1 204 ? 6.543 -0.542 -16.137 1.00 95.00 204 LEU A O 1
ATOM 1569 N N . LYS A 1 205 ? 7.836 1.265 -15.804 1.00 95.56 205 LYS A N 1
ATOM 1570 C CA . LYS A 1 205 ? 6.914 2.205 -16.460 1.00 95.56 205 LYS A CA 1
ATOM 1571 C C . LYS A 1 205 ? 6.666 1.830 -17.924 1.00 95.56 205 LYS A C 1
ATOM 1573 O O . LYS A 1 205 ? 5.527 1.901 -18.398 1.00 95.56 205 LYS A O 1
ATOM 1578 N N . LYS A 1 206 ? 7.706 1.372 -18.627 1.00 96.56 206 LYS A N 1
ATOM 1579 C CA . LYS A 1 206 ? 7.591 0.848 -19.990 1.00 96.56 206 LYS A CA 1
ATOM 1580 C C . LYS A 1 206 ? 6.700 -0.393 -20.045 1.00 96.56 206 LYS A C 1
ATOM 1582 O O . LYS A 1 206 ? 5.809 -0.435 -20.881 1.00 96.56 206 LYS A O 1
ATOM 1587 N N . LEU A 1 207 ? 6.868 -1.357 -19.138 1.00 96.81 207 LEU A N 1
ATOM 1588 C CA . LEU A 1 207 ? 6.032 -2.564 -19.087 1.00 96.81 207 LEU A CA 1
ATOM 1589 C C . LEU A 1 207 ? 4.552 -2.246 -18.854 1.00 96.81 207 LEU A C 1
ATOM 1591 O O . LEU A 1 207 ? 3.705 -2.850 -19.511 1.00 96.81 207 LEU A O 1
ATOM 1595 N N . TYR A 1 208 ? 4.246 -1.289 -17.970 1.00 96.56 208 TYR A N 1
ATOM 1596 C CA . TYR A 1 208 ? 2.879 -0.791 -17.773 1.00 96.56 208 TYR A CA 1
ATOM 1597 C C . TYR A 1 208 ? 2.317 -0.178 -19.062 1.00 96.56 208 TYR A C 1
ATOM 1599 O O . TYR A 1 208 ? 1.226 -0.550 -19.493 1.00 96.56 208 TYR A O 1
ATOM 1607 N N . THR A 1 209 ? 3.085 0.706 -19.705 1.00 96.00 209 THR A N 1
ATOM 1608 C CA . THR A 1 209 ? 2.691 1.374 -20.957 1.00 96.00 209 THR A CA 1
ATOM 1609 C C . THR A 1 209 ? 2.468 0.379 -22.097 1.00 96.00 209 THR A C 1
ATOM 1611 O O . THR A 1 209 ? 1.400 0.375 -22.703 1.00 96.00 209 THR A O 1
ATOM 1614 N N . ASP A 1 210 ? 3.435 -0.506 -22.356 1.00 95.69 210 ASP A N 1
ATOM 1615 C CA . ASP A 1 210 ? 3.391 -1.494 -23.442 1.00 95.69 210 ASP A CA 1
ATOM 1616 C C . ASP A 1 210 ? 2.203 -2.466 -23.285 1.00 95.69 210 ASP A C 1
ATOM 1618 O O . ASP A 1 210 ? 1.723 -3.027 -24.267 1.00 95.69 210 ASP A O 1
ATOM 1622 N N . ARG A 1 211 ? 1.707 -2.656 -22.054 1.00 94.31 211 ARG A N 1
ATOM 1623 C CA . ARG A 1 211 ? 0.553 -3.516 -21.730 1.00 94.31 211 ARG A CA 1
ATOM 1624 C C . ARG A 1 211 ? -0.755 -2.752 -21.563 1.00 94.31 211 ARG A C 1
ATOM 1626 O O . ARG A 1 211 ? -1.752 -3.348 -21.172 1.00 94.31 211 ARG A O 1
ATOM 1633 N N . SER A 1 212 ? -0.773 -1.449 -21.853 1.00 94.69 212 SER A N 1
ATOM 1634 C CA . SER A 1 212 ? -1.952 -0.589 -21.669 1.00 94.69 212 SER A CA 1
ATOM 1635 C C . SER A 1 212 ? -2.520 -0.624 -20.240 1.00 94.69 212 SER A C 1
ATOM 1637 O O . SER A 1 212 ? -3.715 -0.426 -20.026 1.00 94.69 212 SER A O 1
ATOM 1639 N N . VAL A 1 213 ? -1.663 -0.866 -19.244 1.00 94.50 213 VAL A N 1
ATOM 1640 C CA . VAL A 1 213 ? -2.038 -0.835 -17.828 1.00 94.50 213 VAL A CA 1
ATOM 1641 C C . VAL A 1 213 ? -1.847 0.582 -17.304 1.00 94.50 213 VAL A C 1
ATOM 1643 O O . VAL A 1 213 ? -0.810 1.209 -17.519 1.00 94.50 213 VAL A O 1
ATOM 1646 N N . LYS A 1 214 ? -2.842 1.089 -16.571 1.00 92.44 214 LYS A N 1
ATOM 1647 C CA . LYS A 1 214 ? -2.846 2.462 -16.057 1.00 92.44 214 LYS A CA 1
ATOM 1648 C C . LYS A 1 214 ? -1.599 2.779 -15.214 1.00 92.44 214 LYS A C 1
ATOM 1650 O O . LYS A 1 214 ? -1.339 2.150 -14.184 1.00 92.44 214 LYS A O 1
ATOM 1655 N N . TRP A 1 215 ? -0.896 3.842 -15.600 1.00 94.81 215 TRP A N 1
ATOM 1656 C CA . TRP A 1 215 ? 0.185 4.465 -14.839 1.00 94.81 215 TRP A CA 1
ATOM 1657 C C . TRP A 1 215 ? -0.227 5.889 -14.459 1.00 94.81 215 TRP A C 1
ATOM 1659 O O . TRP A 1 215 ? -0.465 6.718 -15.332 1.00 94.81 215 TRP A O 1
ATOM 1669 N N . ASP A 1 216 ? -0.371 6.158 -13.162 1.00 94.44 216 ASP A N 1
ATOM 1670 C CA . ASP A 1 216 ? -0.645 7.510 -12.671 1.00 94.44 216 ASP A CA 1
ATOM 1671 C C . ASP A 1 216 ? 0.702 8.225 -12.475 1.00 94.44 216 ASP A C 1
ATOM 1673 O O . ASP A 1 216 ? 1.537 7.746 -11.706 1.00 94.44 216 ASP A O 1
ATOM 1677 N N . GLU A 1 217 ? 0.924 9.355 -13.150 1.00 95.94 217 GLU A N 1
ATOM 1678 C CA . GLU A 1 217 ? 2.114 10.178 -12.897 1.00 95.94 217 GLU A CA 1
ATOM 1679 C C . GLU A 1 217 ? 2.035 10.815 -11.506 1.00 95.94 217 GLU A C 1
ATOM 1681 O O . GLU A 1 217 ? 0.963 11.238 -11.060 1.00 95.94 217 GLU A O 1
ATOM 1686 N N . PHE A 1 218 ? 3.173 10.924 -10.819 1.00 97.06 218 PHE A N 1
ATOM 1687 C CA . PHE A 1 218 ? 3.211 11.442 -9.449 1.00 97.06 218 PHE A CA 1
ATOM 1688 C C . PHE A 1 218 ? 2.737 12.895 -9.358 1.00 97.06 218 PHE A C 1
ATOM 1690 O O . PHE A 1 218 ? 2.045 13.256 -8.410 1.00 97.06 218 PHE A O 1
ATOM 1697 N N . GLU A 1 219 ? 3.024 13.705 -10.375 1.00 97.38 219 GLU A N 1
ATOM 1698 C CA . GLU A 1 219 ? 2.542 15.079 -10.494 1.00 97.38 219 GLU A CA 1
ATOM 1699 C C . GLU A 1 219 ? 1.011 15.135 -10.615 1.00 97.38 219 GLU A C 1
ATOM 1701 O O . GLU A 1 219 ? 0.368 15.995 -10.011 1.00 97.38 219 GLU A O 1
ATOM 1706 N N . SER A 1 220 ? 0.407 14.191 -11.348 1.00 97.56 220 SER A N 1
ATOM 1707 C CA . SER A 1 220 ? -1.051 14.072 -11.446 1.00 97.56 220 SER A CA 1
ATOM 1708 C C . SER A 1 220 ? -1.667 13.627 -10.122 1.00 97.56 220 SER A C 1
ATOM 1710 O O . SER A 1 220 ? -2.682 14.185 -9.716 1.00 97.56 220 SER A O 1
ATOM 1712 N N . ILE A 1 221 ? -1.029 12.689 -9.411 1.00 98.00 221 ILE A N 1
ATOM 1713 C CA . ILE A 1 221 ? -1.452 12.274 -8.063 1.00 98.00 221 ILE A CA 1
ATOM 1714 C C . ILE A 1 221 ? -1.386 13.461 -7.092 1.00 98.00 221 ILE A C 1
ATOM 1716 O O . ILE A 1 221 ? -2.318 13.676 -6.322 1.00 98.00 221 ILE A O 1
ATOM 1720 N N . ALA A 1 222 ? -0.314 14.257 -7.134 1.00 97.88 222 ALA A N 1
ATOM 1721 C CA . ALA A 1 222 ? -0.169 15.446 -6.298 1.00 97.88 222 ALA A CA 1
ATOM 1722 C C . ALA A 1 222 ? -1.288 16.466 -6.556 1.00 97.88 222 ALA A C 1
ATOM 1724 O O . ALA A 1 222 ? -1.873 16.996 -5.612 1.00 97.88 222 ALA A O 1
ATOM 1725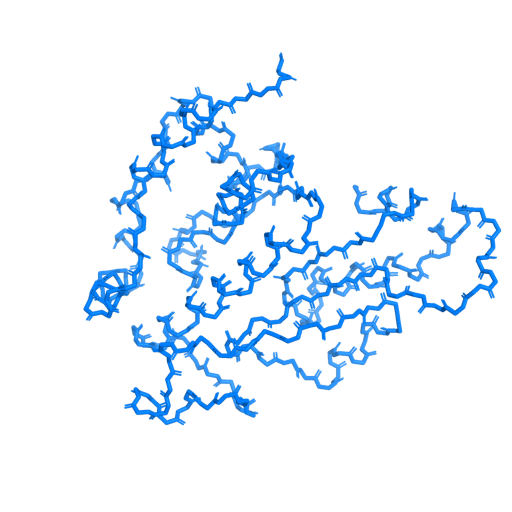 N N . ALA A 1 223 ? -1.608 16.715 -7.828 1.00 97.38 223 ALA A N 1
ATOM 1726 C CA . ALA A 1 223 ? -2.696 17.607 -8.213 1.00 97.38 223 ALA A CA 1
ATOM 1727 C C . ALA A 1 223 ? -4.070 17.078 -7.763 1.00 97.38 223 ALA A C 1
ATOM 1729 O O . ALA A 1 223 ? -4.878 17.851 -7.251 1.00 97.38 223 ALA A O 1
ATOM 1730 N N . GLU A 1 224 ? -4.316 15.772 -7.908 1.00 97.38 224 GLU A N 1
ATOM 1731 C CA . GLU A 1 224 ? -5.547 15.110 -7.458 1.00 97.38 224 GLU A CA 1
ATOM 1732 C C . GLU A 1 224 ? -5.730 15.228 -5.940 1.00 97.38 224 GLU A C 1
ATOM 1734 O O . GLU A 1 224 ? -6.791 15.649 -5.479 1.00 97.38 224 GLU A O 1
ATOM 1739 N N . LEU A 1 225 ? -4.689 14.923 -5.158 1.00 97.38 225 LEU A N 1
ATOM 1740 C CA . LEU A 1 225 ? -4.732 15.045 -3.699 1.00 97.38 225 LEU A CA 1
ATOM 1741 C C . LEU A 1 225 ? -4.963 16.498 -3.274 1.00 97.38 225 LEU A C 1
ATOM 1743 O O . LEU A 1 225 ? -5.851 16.764 -2.470 1.00 97.38 225 LEU A O 1
ATOM 1747 N N . LYS A 1 226 ? -4.253 17.459 -3.871 1.00 97.06 226 LYS A N 1
ATOM 1748 C CA . LYS A 1 226 ? -4.466 18.884 -3.583 1.00 97.06 226 LYS A CA 1
ATOM 1749 C C . LYS A 1 226 ? -5.904 19.331 -3.871 1.00 97.06 226 LYS A C 1
ATOM 1751 O O . LYS A 1 226 ? -6.454 20.134 -3.125 1.00 97.06 226 LYS A O 1
ATOM 1756 N N . ALA A 1 227 ? -6.508 18.837 -4.952 1.00 95.81 227 ALA A N 1
ATOM 1757 C CA . ALA A 1 227 ? -7.892 19.149 -5.301 1.00 95.81 227 ALA A CA 1
ATOM 1758 C C . ALA A 1 227 ? -8.909 18.514 -4.335 1.00 95.81 227 ALA A C 1
ATOM 1760 O O . ALA A 1 227 ? -9.979 19.082 -4.130 1.00 95.81 227 ALA A O 1
ATOM 1761 N N . CYS A 1 228 ? -8.579 17.364 -3.739 1.00 93.81 228 CYS A N 1
ATOM 1762 C CA . CYS A 1 228 ? -9.403 16.717 -2.717 1.00 93.81 228 CYS A CA 1
ATOM 1763 C C . CYS A 1 228 ? -9.442 17.529 -1.410 1.00 93.81 228 CYS A C 1
ATOM 1765 O O . CYS A 1 228 ? -10.512 17.691 -0.826 1.00 93.81 228 CYS A O 1
ATOM 1767 N N . GLY A 1 229 ? -8.290 18.044 -0.965 1.00 89.50 229 GLY A N 1
ATOM 1768 C CA . GLY A 1 229 ? -8.159 18.802 0.283 1.00 89.50 229 GLY A CA 1
ATOM 1769 C C . GLY A 1 229 ? -8.434 17.984 1.555 1.00 89.50 229 GLY A C 1
ATOM 1770 O O . GLY A 1 229 ? -8.700 16.781 1.513 1.00 89.50 229 GLY A O 1
ATOM 1771 N N . LEU A 1 230 ? -8.361 18.650 2.711 1.00 83.88 230 LEU A N 1
ATOM 1772 C CA . LEU A 1 230 ? -8.718 18.088 4.018 1.00 83.88 230 LEU A CA 1
ATOM 1773 C C . LEU A 1 230 ? -10.073 18.621 4.490 1.00 83.88 230 LEU A C 1
ATOM 1775 O O . LEU A 1 230 ? -10.404 19.788 4.292 1.00 83.88 230 LEU A O 1
ATOM 1779 N N . VAL A 1 231 ? -10.834 17.775 5.183 1.00 72.00 231 VAL A N 1
ATOM 1780 C CA . VAL A 1 231 ? -12.051 18.177 5.899 1.00 72.00 231 VAL A CA 1
ATOM 1781 C C . VAL A 1 231 ? -11.830 17.947 7.392 1.00 72.00 231 VAL A C 1
ATOM 1783 O O . VAL A 1 231 ? -11.446 16.848 7.789 1.00 72.00 231 VAL A O 1
ATOM 1786 N N . GLY A 1 232 ? -12.102 18.965 8.215 1.00 56.47 232 GLY A N 1
ATOM 1787 C CA . GLY A 1 232 ? -12.051 18.865 9.681 1.00 56.47 232 GLY A CA 1
ATOM 1788 C C . GLY A 1 232 ? -10.706 19.210 10.334 1.00 56.47 232 GLY A C 1
ATOM 1789 O O . GLY A 1 232 ? -10.414 18.655 11.392 1.00 56.47 232 GLY A O 1
ATOM 1790 N N . ALA A 1 233 ? -9.907 20.085 9.711 1.00 42.16 233 ALA A N 1
ATOM 1791 C CA . ALA A 1 233 ? -8.736 20.714 10.335 1.00 42.16 233 ALA A CA 1
ATOM 1792 C C . ALA A 1 233 ? -9.132 21.916 11.207 1.00 42.16 233 ALA A C 1
ATOM 1794 O O . ALA A 1 233 ? -10.063 22.651 10.799 1.00 42.16 233 ALA A O 1
#

Foldseek 3Di:
DLLVCLLVVAQEEDAWDLDPPTVLLVSLVSNVPVVSVVSNDDDDPDDQAQSYEYEYFPPDDDDPVSVVSSDDNYHYHYFWQPPLDDCVLPVQSHRHHPDDQDCPDLSSLLRQQRRLLRRLLVCLVPDQEEEAAAFALADQVTHDSHLGTSSLSNQLSNVVSVHHYHADCPRPHVSVVLQCLLVVNDDPSLAPVRQVPYPSNVVNVVVCVVSVHDDDGSVNSSVVSNVSHDDDD

Sequence (233 aa):
MSRYLLVAGIRLAYGGHLTAGGYTLRLADLLRDPIVEQLRGAPSPYQATPELVTYLPWPMLASVRDEARLGPLVDVLRCDRPTDIDESLDPMFVASPDVEVPSDTPLRRFAWSRGLTVMRERQASELGARVVVGGKLGRPDNLYMGRMPGVLEEALLGIRAQRPVYLVGAFGGCARLVLDALDGVPRAELTSAYHQALPHAEELKKLYTDRSVKWDEFESIAAELKACGLVGA